Protein AF-A0A662I9L6-F1 (afdb_monomer)

Nearest PDB structures (foldseek):
  8cr6-assembly1_A  TM=2.113E-01  e=3.747E-01  Mus musculus
  6smc-assembly2_D  TM=2.334E-01  e=5.399E-01  Mus musculus
  8oe0-assembly1_B  TM=2.073E-01  e=5.080E-01  Mus musculus
  6sp3-assembly1_A  TM=2.325E-01  e=9.338E-01  Mus musculus
  6sp3-assembly1_B  TM=2.316E-01  e=1.266E+00  Mus musculus

Foldseek 3Di:
DAEEPLLVLLVVQLQVQCVVLVHDDPDYFYDDPPPTNQALVVVLVCQAPDAAEAEHEAADAQFAGDNDVPDDGRDGLVSHAAGELRYAYEYAHFQLVLCVVDPDNSRGPQVSCVVSRHQKYKYFNGHPDDPDSQPSSCLVVQQSNCLLLWQFNLRSLVVVLQLQQVVDPPDDSVVSSGIDMDHDRRDGDPSRDVDAQWDWDDDPFKIKTAGAAKHQKHKDKDFDPDAQVFKDKDDPDPQKDWGWDWDDDPPTIIIIIIIGGDDDPVDGIDHHGDMDMMGMDTDQDVVNCVVVVVVVVVVVVVVVVVVVVVVVCVVCPDPD

Solvent-accessible surface area (backbone atoms only — not comparable to full-atom values): 17382 Å² total; per-residue (Å²): 67,37,34,30,60,96,43,42,72,55,49,52,49,43,49,54,45,34,51,75,67,71,46,81,81,86,53,83,27,35,44,42,88,96,76,36,67,56,45,43,66,53,50,50,55,46,41,44,70,43,72,39,82,36,44,40,46,41,41,32,35,30,48,29,30,12,84,40,94,85,52,70,64,50,40,31,22,82,74,54,64,71,33,22,57,55,20,34,36,40,34,78,18,27,16,26,53,27,62,90,82,53,92,49,71,76,46,22,28,53,53,30,45,45,77,29,36,25,50,26,37,34,28,17,43,50,65,81,82,56,93,44,94,70,74,64,57,53,56,66,46,49,38,51,52,35,33,47,47,45,35,25,52,39,54,34,49,49,52,56,22,51,52,35,32,72,69,38,79,96,50,60,56,78,71,34,35,35,62,43,78,48,60,66,45,79,44,58,51,92,80,31,48,83,68,78,51,54,50,77,48,83,55,97,49,38,34,42,40,37,26,63,39,72,37,45,59,48,77,49,76,42,85,36,99,59,57,64,86,43,47,45,76,51,87,81,52,96,58,50,49,75,47,76,50,59,47,76,61,87,96,42,31,33,38,38,40,39,39,35,45,54,76,53,103,88,46,40,60,48,45,57,75,42,71,50,71,38,40,46,44,73,54,81,49,75,71,71,43,44,64,59,54,51,52,52,50,52,52,52,50,51,51,52,52,49,52,53,52,50,52,52,47,68,79,48,66,81,93,122

Sequence (320 aa):
MAYMEAAELLAEKIIRELNRSGVSIYQKLVSFNEHGNLTRESLIDSLKQASGIVFINLHGNPYGMARTTTGPYVVTAHSLEEVNSRNIIVTLSCSTCNFNEILNPKNSIALAFISKGALAYIGARKVEYAGELETSTAFPELITYMLLRGYSLGSAVRWVNNIHIRAASGVDPWIAAYTCLLGDPDLRLSNATGQEDASVKLNENEISVNILRETCCVTSRIEFPYAAEEVKFELKNPDVRRVLFITKEGDKYILNIFLTKKISKDVGDFKPGDVVIIKYYKKLSVIDLLPYAAATFIAFLAVILYVKRRKRKILRPDSS

Radius of gyration: 26.74 Å; Cα contacts (8 Å, |Δi|>4): 595; chains: 1; bounding box: 82×62×76 Å

Secondary structure (DSSP, 8-state):
-EEEGGGHHHHHHHHHHHHHTT------EEE-GGG----HHHHHHHHHH--EEEEEESEEETTEEESSSSSPEEEETTT-----TTEEEEE-STTTT-GGG-SSGGG-HHHHHHHTT-SEEEEESS----SSTTTSTHHHHHHHHHHHTT--HHHHHHHHHHHHHHH-TTS-HHHH--EEEES-TT---TT-----SEEEEE-SSEEEEEE-S-BSEEEEEEEESS-TTTEEEE---TTEEEEEEEEEETTEEEEEEEEEEPPBTTB-SBPTT-EEEEEEEEPPPHHHHHHHHHHHHHHHHHHHHHHHHHHHHHSS----

pLDDT: mean 86.23, std 12.25, range [35.56, 97.31]

Structure (mmCIF, N/CA/C/O backbone):
data_AF-A0A662I9L6-F1
#
_entry.id   AF-A0A662I9L6-F1
#
loop_
_atom_site.group_PDB
_atom_site.id
_atom_site.type_symbol
_atom_site.label_atom_id
_atom_site.label_alt_id
_atom_s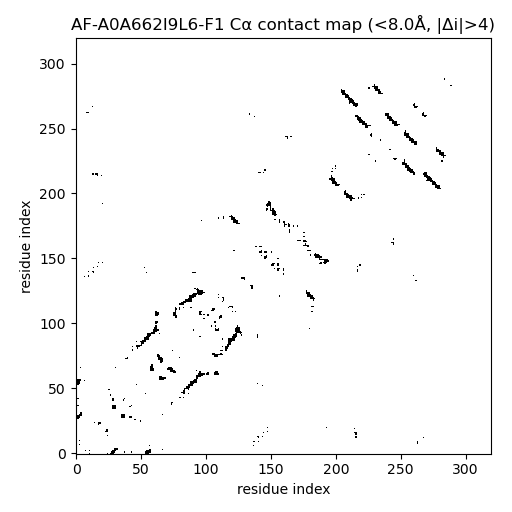ite.label_comp_id
_atom_site.label_asym_id
_atom_site.label_entity_id
_atom_site.label_seq_id
_atom_site.pdbx_PDB_ins_code
_atom_site.Cartn_x
_atom_site.Cartn_y
_atom_site.Cartn_z
_atom_site.occupancy
_atom_site.B_iso_or_equiv
_atom_site.auth_seq_id
_atom_site.auth_comp_id
_atom_site.auth_asym_id
_atom_site.auth_atom_id
_atom_site.pdbx_PDB_model_num
ATOM 1 N N . MET A 1 1 ? 15.302 -0.615 -7.357 1.00 86.38 1 MET A N 1
ATOM 2 C CA . MET A 1 1 ? 14.422 0.527 -7.014 1.00 86.38 1 MET A CA 1
ATOM 3 C C . MET A 1 1 ? 14.785 1.693 -7.908 1.00 86.38 1 MET A C 1
ATOM 5 O O . MET A 1 1 ? 15.973 1.951 -8.055 1.00 86.38 1 MET A O 1
ATOM 9 N N . ALA A 1 2 ? 13.799 2.375 -8.483 1.00 86.38 2 ALA A N 1
ATOM 10 C CA . ALA A 1 2 ? 13.972 3.576 -9.293 1.00 86.38 2 ALA A CA 1
ATOM 11 C C . ALA A 1 2 ? 13.123 4.713 -8.712 1.00 86.38 2 ALA A C 1
ATOM 13 O O . ALA A 1 2 ? 11.917 4.535 -8.553 1.00 86.38 2 ALA A O 1
ATOM 14 N N . TYR A 1 3 ? 13.721 5.851 -8.359 1.00 83.44 3 TYR A N 1
ATOM 15 C CA . TYR A 1 3 ? 12.992 6.943 -7.708 1.00 83.44 3 TYR A CA 1
ATOM 16 C C . TYR A 1 3 ? 13.581 8.331 -7.991 1.00 83.44 3 TYR A C 1
ATOM 18 O O . TYR A 1 3 ? 14.743 8.480 -8.369 1.00 83.44 3 TYR A O 1
ATOM 26 N N . MET A 1 4 ? 12.746 9.355 -7.827 1.00 84.25 4 MET A N 1
ATOM 27 C CA . MET A 1 4 ? 13.136 10.769 -7.885 1.00 84.25 4 MET A CA 1
ATOM 28 C C . MET A 1 4 ? 13.614 11.257 -6.515 1.00 84.25 4 MET A C 1
ATOM 30 O O . MET A 1 4 ? 13.209 10.694 -5.500 1.00 84.25 4 MET A O 1
ATOM 34 N N . GLU A 1 5 ? 14.402 12.333 -6.479 1.00 80.00 5 GLU A N 1
ATOM 35 C CA . GLU A 1 5 ? 14.883 12.983 -5.243 1.00 80.00 5 GLU A CA 1
ATOM 36 C C . GLU A 1 5 ? 13.776 13.191 -4.194 1.00 80.00 5 GLU A C 1
ATOM 38 O O . GLU A 1 5 ? 13.927 12.808 -3.038 1.00 80.00 5 GLU A O 1
ATOM 43 N N . ALA A 1 6 ? 12.601 13.675 -4.609 1.00 76.56 6 ALA A N 1
A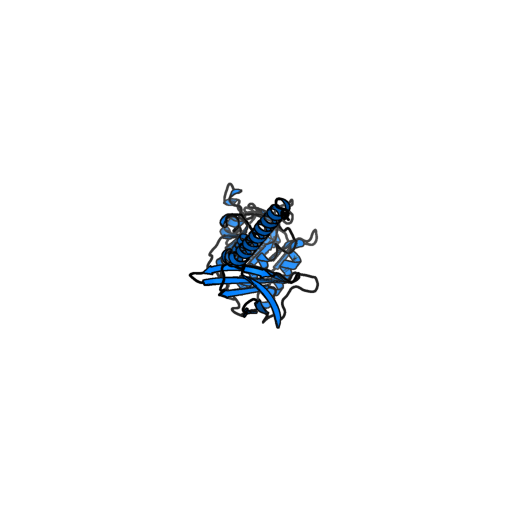TOM 44 C CA . ALA A 1 6 ? 11.463 13.899 -3.712 1.00 76.56 6 ALA A CA 1
ATOM 45 C C . ALA A 1 6 ? 10.948 12.629 -2.996 1.00 76.56 6 ALA A C 1
ATOM 47 O O . ALA A 1 6 ? 10.220 12.725 -2.011 1.00 76.56 6 ALA A O 1
ATOM 48 N N . ALA A 1 7 ? 11.303 11.439 -3.487 1.00 79.56 7 ALA A N 1
ATOM 49 C CA . ALA A 1 7 ? 10.926 10.151 -2.916 1.00 79.56 7 ALA A CA 1
ATOM 50 C C . ALA A 1 7 ? 12.073 9.463 -2.151 1.00 79.56 7 ALA A C 1
ATOM 52 O O . ALA A 1 7 ? 11.893 8.330 -1.701 1.00 79.56 7 ALA A O 1
ATOM 53 N N . GLU A 1 8 ? 13.232 10.111 -1.993 1.00 81.81 8 GLU A N 1
ATOM 54 C CA . GLU A 1 8 ? 14.421 9.521 -1.368 1.00 81.81 8 GLU A CA 1
ATOM 55 C C . GLU A 1 8 ? 14.149 9.023 0.051 1.00 81.81 8 GLU A C 1
ATOM 57 O O . GLU A 1 8 ? 14.367 7.847 0.330 1.00 81.81 8 GLU A O 1
ATOM 62 N N . LEU A 1 9 ? 13.588 9.870 0.918 1.00 81.25 9 LEU A N 1
ATOM 63 C CA . LEU A 1 9 ? 13.298 9.509 2.309 1.00 81.25 9 LEU A CA 1
ATOM 64 C C . LEU A 1 9 ? 12.429 8.245 2.398 1.00 81.25 9 LEU A C 1
ATOM 66 O O . LEU A 1 9 ? 12.735 7.309 3.140 1.00 81.25 9 LEU A O 1
ATOM 70 N N . LEU A 1 10 ? 11.372 8.172 1.586 1.00 81.62 10 LEU A N 1
ATOM 71 C CA . LEU A 1 10 ? 10.529 6.982 1.503 1.00 81.62 10 LEU A CA 1
ATOM 72 C C . LEU A 1 10 ? 11.321 5.760 1.027 1.00 81.62 10 LEU A C 1
ATOM 74 O O . LEU A 1 10 ? 11.189 4.674 1.596 1.00 81.62 10 LEU A O 1
ATOM 78 N N . ALA A 1 11 ? 12.110 5.919 -0.036 1.00 84.56 11 ALA A N 1
ATOM 79 C CA . ALA A 1 11 ? 12.904 4.834 -0.587 1.00 84.56 11 ALA A CA 1
ATOM 80 C C . ALA A 1 11 ? 13.878 4.288 0.463 1.00 84.56 11 ALA A C 1
ATOM 82 O O . ALA A 1 11 ? 13.966 3.073 0.632 1.00 84.56 11 ALA A O 1
ATOM 83 N N . GLU A 1 12 ? 14.549 5.156 1.222 1.00 85.06 12 GLU A N 1
ATOM 84 C CA . GLU A 1 12 ? 15.426 4.755 2.323 1.00 85.06 12 GLU A CA 1
ATOM 85 C C . GLU A 1 12 ? 14.689 3.953 3.390 1.00 85.06 12 GLU A C 1
ATOM 87 O O . GLU A 1 12 ? 15.208 2.948 3.877 1.00 85.06 12 GLU A O 1
ATOM 92 N N . LYS A 1 13 ? 13.463 4.352 3.731 1.00 85.56 13 LYS A N 1
ATOM 93 C CA . LYS A 1 13 ? 12.640 3.633 4.703 1.00 85.56 13 LYS A CA 1
ATOM 94 C C . LYS A 1 13 ? 12.286 2.222 4.237 1.00 85.56 13 LYS A C 1
ATOM 96 O O . LYS A 1 13 ? 12.469 1.264 4.986 1.00 85.56 13 LYS A O 1
ATOM 101 N N . ILE A 1 14 ? 11.883 2.087 2.975 1.00 87.44 14 ILE A N 1
ATOM 102 C CA . ILE A 1 14 ? 11.641 0.791 2.326 1.00 87.44 14 ILE A CA 1
ATOM 103 C C . ILE A 1 14 ? 12.923 -0.054 2.308 1.00 87.44 14 ILE A C 1
ATOM 105 O O . ILE A 1 14 ? 12.885 -1.237 2.633 1.00 87.44 14 ILE A O 1
ATOM 109 N N . ILE A 1 15 ? 14.072 0.549 1.984 1.00 87.88 15 ILE A N 1
ATOM 110 C CA . ILE A 1 15 ? 15.376 -0.130 1.971 1.00 87.88 15 ILE A CA 1
ATOM 111 C C . ILE A 1 15 ? 15.738 -0.669 3.356 1.00 87.88 15 ILE A C 1
ATOM 113 O O . ILE A 1 15 ? 16.194 -1.807 3.461 1.00 87.88 15 ILE A O 1
ATOM 117 N N . ARG A 1 16 ? 15.536 0.116 4.423 1.00 87.75 16 ARG A N 1
ATOM 118 C CA . ARG A 1 16 ? 15.799 -0.344 5.794 1.00 87.75 16 ARG A CA 1
ATOM 119 C C . ARG A 1 16 ? 14.947 -1.562 6.142 1.00 87.75 16 ARG A C 1
ATOM 121 O O . ARG A 1 16 ? 15.471 -2.516 6.709 1.00 87.75 16 ARG A O 1
ATOM 128 N N . GLU A 1 17 ? 13.675 -1.569 5.756 1.00 87.50 17 GLU A N 1
ATOM 129 C CA . GLU A 1 17 ? 12.776 -2.697 6.017 1.00 87.50 17 GLU A CA 1
ATOM 130 C C . GLU A 1 17 ? 13.119 -3.950 5.194 1.00 87.50 17 GLU A C 1
ATOM 132 O O . GLU A 1 17 ? 13.098 -5.067 5.719 1.00 87.50 17 GLU A O 1
ATOM 137 N N . LEU A 1 18 ? 13.516 -3.771 3.930 1.00 88.69 18 LEU A N 1
ATOM 138 C CA . LEU A 1 18 ? 14.032 -4.852 3.086 1.00 88.69 18 LEU A CA 1
ATOM 139 C C . LEU A 1 18 ? 15.283 -5.482 3.712 1.00 88.69 18 LEU A C 1
ATOM 141 O O . LEU A 1 18 ? 15.324 -6.699 3.891 1.00 88.69 18 LEU A O 1
ATOM 145 N N . ASN A 1 19 ? 16.247 -4.660 4.139 1.00 88.25 19 ASN A N 1
ATOM 146 C CA . ASN A 1 19 ? 17.471 -5.125 4.794 1.00 88.25 19 ASN A CA 1
ATOM 147 C C . ASN A 1 19 ? 17.175 -5.893 6.094 1.00 88.25 19 ASN A C 1
ATOM 149 O O . ASN A 1 19 ? 17.740 -6.963 6.313 1.00 88.25 19 ASN A O 1
ATOM 153 N N . ARG A 1 20 ? 16.263 -5.388 6.941 1.00 87.56 20 ARG A N 1
ATOM 154 C CA . ARG A 1 20 ? 15.823 -6.073 8.177 1.00 87.56 20 ARG A CA 1
ATOM 155 C C . ARG A 1 20 ? 15.172 -7.425 7.900 1.00 87.56 20 ARG A C 1
ATOM 157 O O . ARG A 1 20 ? 15.325 -8.351 8.689 1.00 87.56 20 ARG A O 1
ATOM 164 N N . SER A 1 21 ? 14.480 -7.535 6.770 1.00 86.56 21 SER A N 1
ATOM 165 C CA . SER A 1 21 ? 13.831 -8.766 6.312 1.00 86.56 21 SER A CA 1
ATOM 166 C C . SER A 1 21 ? 14.777 -9.684 5.519 1.00 86.56 21 SER A C 1
ATOM 168 O O . SER A 1 21 ? 14.331 -10.678 4.954 1.00 86.56 21 SER A O 1
ATOM 170 N N . GLY A 1 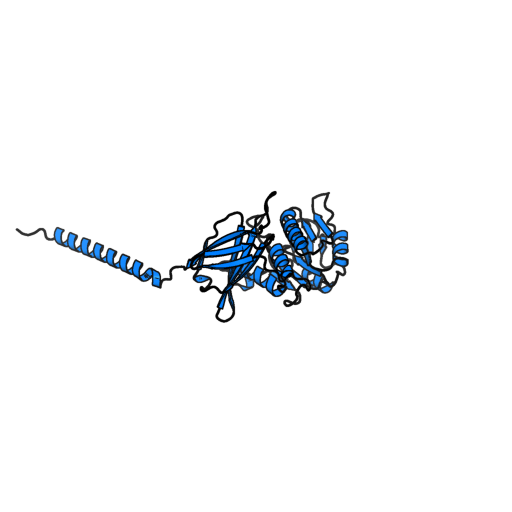22 ? 16.078 -9.364 5.454 1.00 86.88 22 GLY A N 1
ATOM 171 C CA . GLY A 1 22 ? 17.088 -10.165 4.754 1.00 86.88 22 GLY A CA 1
ATOM 172 C C . GLY A 1 22 ? 17.019 -10.087 3.225 1.00 86.88 22 GLY A C 1
ATOM 173 O O . GLY A 1 22 ? 17.599 -10.932 2.545 1.00 86.88 22 GLY A O 1
ATOM 174 N N . VAL A 1 23 ? 16.316 -9.097 2.668 1.00 87.56 23 VAL A N 1
ATOM 175 C CA . VAL A 1 23 ? 16.192 -8.889 1.221 1.00 87.56 23 VAL A CA 1
ATOM 176 C C . VAL A 1 23 ? 17.265 -7.913 0.750 1.00 87.56 23 VAL A C 1
ATOM 178 O O . VAL A 1 23 ? 17.327 -6.773 1.207 1.00 87.56 23 VAL A O 1
ATOM 181 N N . SER A 1 24 ? 18.104 -8.349 -0.190 1.00 87.00 24 SER A N 1
ATOM 182 C CA . SER A 1 24 ? 19.159 -7.514 -0.760 1.00 87.00 24 SER A CA 1
ATOM 183 C C . SER A 1 24 ? 18.619 -6.539 -1.808 1.00 87.00 24 SER A C 1
ATOM 185 O O . SER A 1 24 ? 17.746 -6.855 -2.619 1.00 87.00 24 SER A O 1
ATOM 187 N N . ILE A 1 25 ? 19.174 -5.327 -1.818 1.00 89.12 25 ILE A N 1
ATOM 188 C CA . ILE A 1 25 ? 18.889 -4.339 -2.858 1.00 89.12 25 ILE A CA 1
ATOM 189 C C . ILE A 1 25 ? 19.803 -4.608 -4.051 1.00 89.12 25 ILE A C 1
ATOM 191 O O . ILE A 1 25 ? 21.003 -4.367 -3.969 1.00 89.12 25 ILE A O 1
ATOM 195 N N . TYR A 1 26 ? 19.224 -5.059 -5.165 1.00 87.19 26 TYR A N 1
ATOM 196 C CA . TYR A 1 26 ? 19.972 -5.294 -6.404 1.00 87.19 26 TYR A CA 1
ATOM 197 C C . TYR A 1 26 ? 20.568 -3.996 -6.978 1.00 87.19 26 TYR A C 1
ATOM 199 O O . TYR A 1 26 ? 21.768 -3.907 -7.216 1.00 87.19 26 TYR A O 1
ATOM 207 N N . GLN A 1 27 ? 19.738 -2.966 -7.170 1.00 89.75 27 GLN A N 1
ATOM 208 C CA . GLN A 1 27 ? 20.181 -1.678 -7.707 1.00 89.75 27 GLN A CA 1
ATOM 209 C C . GLN A 1 27 ? 19.298 -0.531 -7.205 1.00 89.75 27 GLN A C 1
ATOM 211 O O . GLN A 1 27 ? 18.076 -0.679 -7.051 1.00 89.75 27 GLN A O 1
ATOM 216 N N . LYS A 1 28 ? 19.924 0.627 -6.973 1.00 90.62 28 LYS A N 1
ATOM 217 C CA . LYS A 1 28 ? 19.258 1.913 -6.733 1.00 90.62 28 LYS A CA 1
ATOM 218 C C . LYS A 1 28 ? 19.509 2.819 -7.935 1.00 90.62 28 LYS A C 1
ATOM 220 O O . LYS A 1 28 ? 20.659 3.111 -8.258 1.00 90.62 28 LYS A O 1
ATOM 225 N N . LEU A 1 29 ? 18.431 3.225 -8.593 1.00 89.12 29 LEU A N 1
ATOM 226 C CA . LEU A 1 29 ? 18.442 4.174 -9.695 1.00 89.12 29 LEU A CA 1
ATOM 227 C C . LEU A 1 29 ? 17.775 5.455 -9.221 1.00 89.12 29 LEU A C 1
ATOM 229 O O . LEU A 1 29 ? 16.607 5.434 -8.830 1.00 89.12 29 LEU A O 1
ATOM 233 N N . VAL A 1 30 ? 18.511 6.555 -9.235 1.00 88.69 30 VAL A N 1
ATOM 234 C CA . VAL A 1 30 ? 18.048 7.815 -8.673 1.00 88.69 30 VAL A CA 1
ATOM 235 C C . VAL A 1 30 ? 18.119 8.922 -9.704 1.00 88.69 30 VAL A C 1
ATOM 237 O O . VAL A 1 30 ? 19.068 9.020 -10.482 1.00 88.69 30 VAL A O 1
ATOM 240 N N . SER A 1 31 ? 17.082 9.750 -9.720 1.00 82.88 31 SER A N 1
ATOM 241 C CA . SER A 1 31 ? 17.014 10.961 -10.526 1.00 82.88 31 SER A CA 1
ATOM 242 C C . SER A 1 31 ? 17.306 12.183 -9.654 1.00 82.88 31 SER A C 1
ATOM 244 O O . SER A 1 31 ? 16.373 12.779 -9.117 1.00 82.88 31 SER A O 1
ATOM 246 N N . PHE A 1 32 ? 18.588 12.548 -9.549 1.00 77.62 32 PHE A N 1
ATOM 247 C CA . PHE A 1 32 ? 19.079 13.795 -8.950 1.00 77.62 32 PHE A CA 1
ATOM 248 C C . PHE A 1 32 ? 19.712 14.669 -10.039 1.00 77.62 32 PHE A C 1
ATOM 250 O O . PHE A 1 32 ? 20.874 14.450 -10.368 1.00 77.62 32 PHE A O 1
ATOM 257 N N . ASN A 1 33 ? 18.985 15.625 -10.622 1.00 68.50 33 ASN A N 1
ATOM 258 C CA . ASN A 1 33 ? 19.511 16.565 -11.635 1.00 68.50 33 ASN A CA 1
ATOM 259 C C . ASN A 1 33 ? 20.548 15.927 -12.604 1.00 68.50 33 ASN A C 1
ATOM 261 O O . ASN A 1 33 ? 20.258 14.892 -13.206 1.00 68.50 33 ASN A O 1
ATOM 265 N N . GLU A 1 34 ? 21.751 16.502 -12.739 1.00 58.84 34 GLU A N 1
ATOM 266 C CA . GLU A 1 34 ? 22.847 15.980 -13.583 1.00 58.84 34 GLU A CA 1
ATOM 267 C C . GLU A 1 34 ? 23.658 14.831 -12.945 1.00 58.84 34 GLU A C 1
ATOM 269 O O . GLU A 1 34 ? 24.518 14.245 -13.596 1.00 58.84 34 GLU A O 1
ATOM 274 N N . HIS A 1 35 ? 23.393 14.480 -11.684 1.00 67.69 35 HIS A N 1
ATOM 275 C CA . HIS A 1 35 ? 24.170 13.500 -10.909 1.00 67.69 35 HIS A CA 1
ATOM 276 C C . HIS A 1 35 ? 23.443 12.161 -10.689 1.00 67.69 35 HIS A C 1
ATOM 278 O O . HIS A 1 35 ? 23.978 11.255 -10.050 1.00 67.69 35 HIS A O 1
ATOM 284 N N . GLY A 1 36 ? 22.220 12.019 -11.205 1.00 79.00 36 GLY A N 1
ATOM 285 C CA . GLY A 1 36 ? 21.438 10.789 -11.127 1.00 79.00 36 GLY A CA 1
ATOM 286 C C . GLY A 1 36 ? 21.901 9.712 -12.112 1.00 79.00 36 GLY A C 1
ATOM 287 O O . GLY A 1 36 ? 22.299 10.005 -13.234 1.00 79.00 36 GLY A O 1
ATOM 288 N N . ASN A 1 37 ? 21.776 8.442 -11.724 1.00 88.25 37 ASN A N 1
ATOM 289 C CA . ASN A 1 37 ? 22.063 7.280 -12.576 1.00 88.25 37 ASN A CA 1
ATOM 290 C C . ASN A 1 37 ? 20.803 6.676 -13.229 1.00 88.25 37 ASN A C 1
ATOM 292 O O . ASN A 1 37 ? 20.884 5.627 -13.872 1.00 88.25 37 ASN A O 1
ATOM 296 N N . LEU A 1 38 ? 19.629 7.296 -13.057 1.00 90.50 38 LEU A N 1
ATOM 297 C CA . LEU A 1 38 ? 18.395 6.858 -13.705 1.00 90.50 38 LEU A CA 1
ATOM 298 C C . LEU A 1 38 ? 18.334 7.326 -15.169 1.00 90.50 38 LEU A C 1
ATOM 300 O O . LEU A 1 38 ? 18.022 8.486 -15.454 1.00 90.50 38 LEU A O 1
ATOM 304 N N . THR A 1 39 ? 18.550 6.385 -16.086 1.00 90.44 39 THR A N 1
ATOM 305 C CA . THR A 1 39 ? 18.316 6.517 -17.529 1.00 90.44 39 T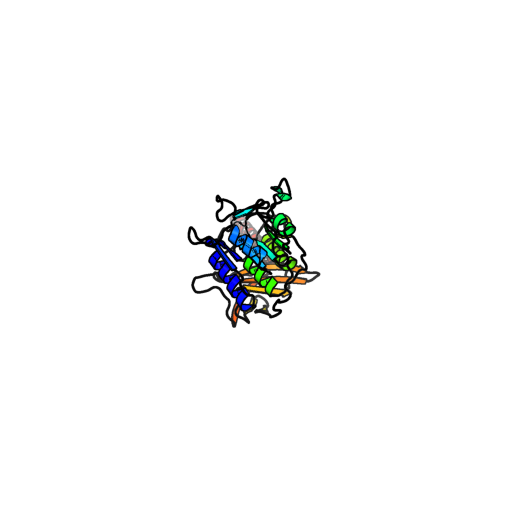HR A CA 1
ATOM 306 C C . THR A 1 39 ? 17.375 5.407 -17.997 1.00 90.44 39 THR A C 1
ATOM 308 O O . THR A 1 39 ? 16.983 4.536 -17.212 1.00 90.44 39 THR A O 1
ATOM 311 N N . ARG A 1 40 ? 16.982 5.430 -19.276 1.00 91.44 40 ARG A N 1
ATOM 312 C CA . ARG A 1 40 ? 16.214 4.327 -19.865 1.00 91.44 40 ARG A CA 1
ATOM 313 C C . ARG A 1 40 ? 17.019 3.032 -19.787 1.00 91.44 40 ARG A C 1
ATOM 315 O O . ARG A 1 40 ? 16.500 2.018 -19.340 1.00 91.44 40 ARG A O 1
ATOM 322 N N . GLU A 1 41 ? 18.273 3.088 -20.214 1.00 92.38 41 GLU A N 1
ATOM 323 C CA . GLU A 1 41 ? 19.187 1.951 -20.298 1.00 92.38 41 GLU A CA 1
ATOM 324 C C . GLU A 1 41 ? 19.378 1.328 -18.916 1.00 92.38 41 GLU A C 1
ATOM 326 O O . GLU A 1 41 ? 19.102 0.144 -18.738 1.00 92.38 41 GLU A O 1
ATOM 331 N N . SER A 1 42 ? 19.716 2.141 -17.905 1.00 93.81 42 SER A N 1
ATOM 332 C CA . SER A 1 42 ? 19.930 1.627 -16.551 1.00 93.81 42 SER A CA 1
ATOM 333 C C . SER A 1 42 ? 18.663 1.024 -15.942 1.00 93.81 42 SER A C 1
ATOM 335 O O . SER A 1 42 ? 18.751 0.013 -15.244 1.00 93.81 42 SER A O 1
ATOM 337 N N . LEU A 1 43 ? 17.480 1.582 -16.237 1.00 93.69 43 LEU A N 1
ATOM 338 C CA . LEU A 1 43 ? 16.198 1.024 -15.804 1.00 93.69 43 LEU A CA 1
ATOM 339 C C . LEU A 1 43 ? 15.894 -0.319 -16.477 1.00 93.69 43 LEU A C 1
ATOM 341 O O . LEU A 1 43 ? 15.507 -1.263 -15.789 1.00 93.69 43 LEU A O 1
ATOM 345 N N . ILE A 1 44 ? 16.060 -0.416 -17.797 1.00 93.62 44 ILE A N 1
ATOM 346 C CA . ILE A 1 44 ? 15.806 -1.651 -18.549 1.00 93.62 44 ILE A CA 1
ATOM 347 C C . ILE A 1 44 ? 16.772 -2.758 -18.121 1.00 93.62 44 ILE A C 1
ATOM 349 O O . ILE A 1 44 ? 16.329 -3.879 -17.862 1.00 93.62 44 ILE A O 1
ATOM 353 N N . ASP A 1 45 ? 18.059 -2.447 -17.969 1.00 93.56 45 ASP A N 1
ATOM 354 C CA . ASP A 1 45 ? 19.064 -3.410 -17.510 1.00 93.56 45 ASP A CA 1
ATOM 355 C C . ASP A 1 45 ? 18.735 -3.928 -16.105 1.00 93.56 45 ASP A C 1
ATOM 357 O O . ASP A 1 45 ? 18.748 -5.139 -15.865 1.00 93.56 45 ASP A O 1
ATOM 361 N N . SER A 1 46 ? 18.330 -3.025 -15.205 1.00 92.88 46 SER A N 1
ATOM 362 C CA . SER A 1 46 ? 17.793 -3.370 -13.886 1.00 92.88 46 SER A CA 1
ATOM 363 C C . SER A 1 46 ? 16.609 -4.331 -13.976 1.00 92.88 46 SER A C 1
ATOM 365 O O . SER A 1 46 ? 16.581 -5.344 -13.284 1.00 92.88 46 SER A O 1
ATOM 367 N N . LEU A 1 47 ? 15.615 -4.026 -14.813 1.00 94.44 47 LEU A N 1
ATOM 368 C CA . LEU A 1 47 ? 14.384 -4.812 -14.928 1.00 94.44 47 LEU A CA 1
ATOM 369 C C . LEU A 1 47 ? 14.624 -6.209 -15.509 1.00 94.44 47 LEU A C 1
ATOM 371 O O . LEU A 1 47 ? 13.902 -7.143 -15.164 1.00 94.44 47 LEU A O 1
ATOM 375 N N . LYS A 1 48 ? 15.627 -6.376 -16.371 1.00 94.19 48 LYS A N 1
ATOM 376 C CA . LYS A 1 48 ? 16.013 -7.684 -16.919 1.00 94.19 48 LYS A CA 1
ATOM 377 C C . LYS A 1 48 ? 16.690 -8.578 -15.881 1.00 94.19 48 LYS A C 1
ATOM 379 O O . LYS A 1 48 ? 16.462 -9.786 -15.863 1.00 94.19 48 LYS A O 1
ATOM 384 N N . GLN A 1 49 ? 17.525 -7.991 -15.025 1.00 90.69 49 GLN A N 1
ATOM 385 C CA . GLN A 1 49 ? 18.378 -8.742 -14.100 1.00 90.69 49 GLN A CA 1
ATOM 386 C C . GLN A 1 49 ? 17.768 -8.918 -12.707 1.00 90.69 49 GLN A C 1
ATOM 388 O O . GLN A 1 49 ? 17.972 -9.954 -12.073 1.00 90.69 49 GLN A O 1
ATOM 393 N N . ALA A 1 50 ? 17.021 -7.926 -12.222 1.00 85.06 50 ALA A N 1
ATOM 394 C CA . ALA A 1 50 ? 16.386 -7.986 -10.915 1.00 85.06 50 ALA A CA 1
ATOM 395 C C . ALA A 1 50 ? 15.328 -9.098 -10.857 1.00 85.06 50 ALA A C 1
ATOM 397 O O . ALA A 1 50 ? 14.709 -9.445 -11.859 1.00 85.06 50 ALA A O 1
ATOM 398 N N . SER A 1 51 ? 15.106 -9.635 -9.658 1.00 86.25 51 SER A N 1
ATOM 399 C CA . SER A 1 51 ? 13.969 -10.504 -9.352 1.00 86.25 51 SER A CA 1
ATOM 400 C C . SER A 1 51 ? 13.379 -10.095 -8.004 1.00 86.25 51 SER A C 1
ATOM 402 O O . SER A 1 51 ? 14.121 -9.739 -7.087 1.00 86.25 51 SER A O 1
ATOM 404 N N . GLY A 1 52 ? 12.051 -10.113 -7.879 1.00 88.94 52 GLY A N 1
ATOM 405 C CA . GLY A 1 52 ? 11.343 -9.690 -6.669 1.00 88.94 52 GLY A CA 1
ATOM 406 C C . GLY A 1 52 ? 10.595 -8.367 -6.836 1.00 88.94 52 GLY A C 1
ATOM 407 O O . GLY A 1 52 ? 10.026 -8.089 -7.891 1.00 88.94 52 GLY A O 1
ATOM 408 N N . ILE A 1 53 ? 10.532 -7.561 -5.773 1.00 90.12 53 ILE A N 1
ATOM 409 C CA . ILE A 1 53 ? 9.743 -6.324 -5.780 1.00 90.12 53 ILE A CA 1
ATOM 410 C C . ILE A 1 53 ? 10.538 -5.183 -6.425 1.00 90.12 53 ILE A C 1
ATOM 412 O O . ILE A 1 53 ? 11.618 -4.813 -5.958 1.00 90.12 53 ILE A O 1
ATOM 416 N N . VAL A 1 54 ? 9.972 -4.576 -7.467 1.00 91.88 54 VAL A N 1
ATOM 417 C CA . VAL A 1 54 ? 10.556 -3.430 -8.165 1.00 91.88 54 VAL A CA 1
ATOM 418 C C . VAL A 1 54 ? 9.723 -2.184 -7.893 1.00 91.88 54 VAL A C 1
ATOM 420 O O . VAL A 1 54 ? 8.655 -1.993 -8.469 1.00 91.88 54 VAL A O 1
ATOM 423 N N . PHE A 1 55 ? 10.242 -1.303 -7.041 1.00 90.06 55 PHE A N 1
ATOM 424 C CA . PHE A 1 55 ? 9.659 0.020 -6.821 1.00 90.06 55 PHE A CA 1
ATOM 425 C C . PHE A 1 55 ? 10.073 0.986 -7.921 1.00 90.06 55 PHE A C 1
ATOM 427 O O . PHE A 1 55 ? 11.275 1.190 -8.126 1.00 90.06 55 PHE A O 1
ATOM 434 N N . ILE A 1 56 ? 9.085 1.596 -8.574 1.00 90.06 56 ILE A N 1
ATOM 435 C CA . ILE A 1 56 ? 9.271 2.683 -9.536 1.00 90.06 56 ILE A CA 1
ATOM 436 C C . ILE A 1 56 ? 8.442 3.879 -9.062 1.00 90.06 56 ILE A C 1
ATOM 438 O O . ILE A 1 56 ? 7.213 3.856 -9.102 1.00 90.06 56 ILE A O 1
ATOM 442 N N . ASN A 1 57 ? 9.121 4.919 -8.583 1.00 87.69 57 ASN A N 1
ATOM 443 C CA . ASN A 1 57 ? 8.511 6.159 -8.114 1.00 87.69 57 ASN A CA 1
ATOM 444 C C . ASN A 1 57 ? 8.957 7.327 -9.002 1.00 87.69 57 ASN A C 1
ATOM 446 O O . ASN A 1 57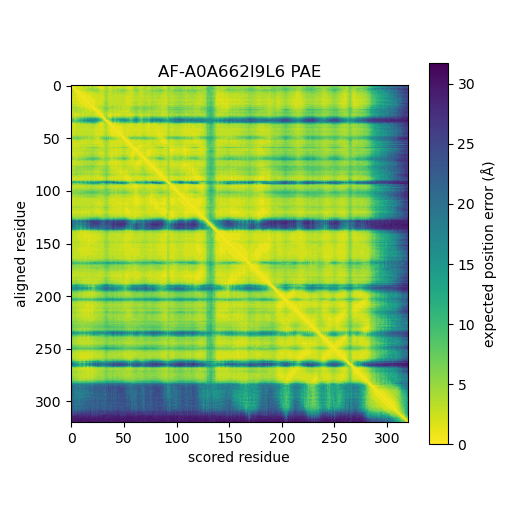 ? 9.883 8.070 -8.674 1.00 87.69 57 ASN A O 1
ATOM 450 N N . LEU A 1 58 ? 8.315 7.410 -10.166 1.00 87.81 58 LEU A N 1
ATOM 451 C CA . LEU A 1 58 ? 8.499 8.437 -11.195 1.00 87.81 58 LEU A CA 1
ATOM 452 C C . LEU A 1 58 ? 7.173 9.161 -11.460 1.00 87.81 58 LEU A C 1
ATOM 454 O O . LEU A 1 58 ? 6.113 8.675 -11.062 1.00 87.81 58 LEU A O 1
ATOM 458 N N . HIS A 1 59 ? 7.188 10.277 -12.186 1.00 87.44 59 HIS A N 1
ATOM 459 C CA . HIS A 1 59 ? 5.944 10.848 -12.703 1.00 87.44 59 HIS A CA 1
ATOM 460 C C . HIS A 1 59 ? 5.409 9.954 -13.818 1.00 87.44 59 HIS A C 1
ATOM 462 O O . HIS A 1 59 ? 6.096 9.735 -14.809 1.00 87.44 59 HIS A O 1
ATOM 468 N N . GLY A 1 60 ? 4.206 9.412 -13.658 1.00 87.81 60 GLY A N 1
ATOM 469 C CA . GLY A 1 60 ? 3.601 8.532 -14.654 1.00 87.81 60 GLY A CA 1
ATOM 470 C C . GLY A 1 60 ? 2.311 9.083 -15.215 1.00 87.81 60 GLY A C 1
ATOM 471 O O . GLY A 1 60 ? 1.732 10.034 -14.696 1.00 87.81 60 GLY A O 1
ATOM 472 N N . ASN A 1 61 ? 1.883 8.444 -16.286 1.00 91.12 61 ASN A N 1
ATOM 473 C CA . ASN A 1 61 ? 0.527 8.468 -16.797 1.00 91.12 61 ASN A CA 1
ATOM 474 C C . ASN A 1 61 ? 0.294 7.124 -17.520 1.00 91.12 61 ASN A C 1
ATOM 476 O O . ASN A 1 61 ? 1.176 6.256 -17.502 1.00 91.12 61 ASN A O 1
ATOM 480 N N . PRO A 1 62 ? -0.860 6.910 -18.164 1.00 93.56 62 PRO A N 1
ATOM 481 C CA . PRO A 1 62 ? -1.147 5.649 -18.846 1.00 93.56 62 PRO A CA 1
ATOM 482 C C . PRO A 1 62 ? -0.137 5.228 -19.927 1.00 93.56 62 PRO A C 1
ATOM 484 O O . PRO A 1 62 ? -0.057 4.042 -20.242 1.00 93.56 62 PRO A O 1
ATOM 487 N N . TYR A 1 63 ? 0.640 6.162 -20.482 1.00 94.12 63 TYR A N 1
ATOM 488 C CA . TYR A 1 63 ? 1.523 5.953 -21.634 1.00 94.12 63 TYR A CA 1
ATOM 489 C C . TYR A 1 63 ? 2.991 5.714 -21.266 1.00 94.12 63 TYR A C 1
ATOM 491 O O . TYR A 1 63 ? 3.728 5.063 -22.016 1.00 94.12 63 TYR A O 1
ATOM 499 N N . GLY A 1 64 ? 3.442 6.228 -20.123 1.00 93.50 64 GLY A N 1
ATOM 500 C CA . GLY A 1 64 ? 4.842 6.132 -19.731 1.00 93.50 64 GLY A CA 1
ATOM 501 C C . GLY A 1 64 ? 5.161 6.767 -18.386 1.00 93.50 64 GLY A C 1
ATOM 502 O O . GLY A 1 64 ? 4.283 7.235 -17.662 1.00 93.50 64 GLY A O 1
ATOM 503 N N . MET A 1 65 ? 6.451 6.759 -18.053 1.00 92.94 65 MET A N 1
ATOM 504 C CA . MET A 1 65 ? 7.001 7.292 -16.808 1.00 92.94 65 MET A CA 1
ATOM 505 C C . MET A 1 65 ? 8.209 8.184 -17.090 1.00 92.94 65 MET A C 1
ATOM 507 O O . MET A 1 65 ? 9.069 7.824 -17.893 1.00 92.94 65 MET A O 1
ATOM 511 N N . ALA A 1 66 ? 8.283 9.333 -16.428 1.00 90.06 66 ALA A N 1
ATOM 512 C CA . ALA A 1 66 ? 9.264 10.393 -16.625 1.00 90.06 66 ALA A CA 1
ATOM 513 C C . ALA A 1 66 ? 9.855 10.877 -15.290 1.00 90.06 66 ALA A C 1
ATOM 515 O O . ALA A 1 66 ? 9.264 10.723 -14.222 1.00 90.06 66 ALA A O 1
ATOM 516 N N . ARG A 1 67 ? 11.038 11.498 -15.360 1.00 86.25 67 ARG A N 1
ATOM 517 C CA . ARG A 1 67 ? 11.743 12.058 -14.187 1.00 86.25 67 ARG A CA 1
ATOM 518 C C . ARG A 1 67 ? 11.114 13.346 -13.654 1.00 86.25 67 ARG A C 1
ATOM 520 O O . ARG A 1 67 ? 11.353 13.710 -12.513 1.00 86.25 67 ARG A O 1
ATOM 527 N N . THR A 1 68 ? 10.342 14.044 -14.480 1.00 83.56 68 THR A N 1
ATOM 528 C CA . THR A 1 68 ? 9.640 15.287 -14.138 1.00 83.56 68 THR A CA 1
ATOM 529 C C . THR A 1 68 ? 8.246 15.260 -14.767 1.00 83.56 68 THR A C 1
ATOM 531 O O . THR A 1 68 ? 7.983 14.449 -15.655 1.00 83.56 68 THR A O 1
ATOM 534 N N . THR A 1 69 ? 7.341 16.135 -14.327 1.00 80.69 69 THR A N 1
ATOM 535 C CA . THR A 1 69 ? 5.962 16.208 -14.850 1.00 80.69 69 THR A CA 1
ATOM 536 C C . THR A 1 69 ? 5.874 16.629 -16.320 1.00 80.69 69 THR A C 1
ATOM 538 O O . THR A 1 69 ? 4.883 16.322 -16.975 1.00 80.69 69 THR A O 1
ATOM 541 N N . THR A 1 70 ? 6.890 17.323 -16.839 1.00 81.94 70 THR A N 1
ATOM 542 C CA . THR A 1 70 ? 6.940 17.864 -18.211 1.00 81.94 70 THR A CA 1
ATOM 543 C C . THR A 1 70 ? 8.101 17.319 -19.046 1.00 81.94 70 THR A C 1
ATOM 545 O O . THR A 1 70 ? 8.248 17.683 -20.211 1.00 81.94 70 THR A O 1
ATOM 548 N N . GLY A 1 71 ? 8.955 16.479 -18.460 1.00 83.94 71 GLY A N 1
ATOM 549 C CA . GLY A 1 71 ? 10.146 15.942 -19.111 1.00 83.94 71 GLY A CA 1
ATOM 550 C C . GLY A 1 71 ? 9.862 14.733 -20.005 1.00 83.94 71 GLY A C 1
ATOM 551 O O . GLY A 1 71 ? 8.764 14.173 -19.982 1.00 83.94 71 GLY A O 1
ATOM 552 N N . PRO A 1 72 ? 10.866 14.288 -20.781 1.00 89.12 72 PRO A N 1
ATOM 553 C CA . PRO A 1 72 ? 10.733 13.102 -21.614 1.00 89.12 72 PRO A CA 1
ATOM 554 C C . PRO A 1 72 ? 10.555 11.839 -20.764 1.00 89.12 72 PRO A C 1
ATOM 556 O O . PRO A 1 72 ? 11.091 11.726 -19.653 1.00 89.12 72 PRO A O 1
ATOM 559 N N . TYR A 1 73 ? 9.839 10.860 -21.319 1.00 92.44 73 TYR A N 1
ATOM 560 C CA . TYR A 1 73 ? 9.705 9.551 -20.695 1.00 92.44 73 TYR A CA 1
ATOM 561 C C . TYR A 1 73 ? 11.057 8.842 -20.595 1.00 92.44 73 TYR A C 1
ATOM 563 O O . TYR A 1 73 ? 11.820 8.773 -21.555 1.00 92.44 73 TYR A O 1
ATOM 571 N N . VAL A 1 74 ? 11.306 8.251 -19.430 1.00 92.62 74 VAL A N 1
ATOM 572 C CA . VAL A 1 74 ? 12.349 7.244 -19.214 1.00 92.62 74 VAL A CA 1
ATOM 573 C C . VAL A 1 74 ? 11.915 5.920 -19.836 1.00 92.62 74 VAL A C 1
ATOM 575 O O . VAL A 1 74 ? 12.718 5.215 -20.439 1.00 92.62 74 VAL A O 1
ATOM 578 N N . VAL A 1 75 ? 10.630 5.582 -19.700 1.00 94.19 75 VAL A N 1
ATOM 579 C CA . VAL A 1 75 ? 10.060 4.356 -20.254 1.00 94.19 75 VAL A CA 1
ATOM 580 C C . VAL A 1 75 ? 8.621 4.577 -20.707 1.00 94.19 75 VAL A C 1
ATOM 582 O O . VAL A 1 75 ? 7.847 5.287 -20.070 1.00 94.19 75 VAL A O 1
ATOM 585 N N . THR A 1 76 ? 8.275 3.952 -21.824 1.00 94.94 76 THR A N 1
ATOM 586 C CA . THR A 1 76 ? 6.946 3.911 -22.440 1.00 94.94 76 THR A CA 1
ATOM 587 C C . THR A 1 76 ? 6.598 2.466 -22.766 1.00 94.94 76 THR A C 1
ATOM 589 O O . THR A 1 76 ? 7.476 1.600 -22.762 1.00 94.94 76 THR A O 1
ATOM 592 N N . ALA A 1 77 ? 5.340 2.202 -23.115 1.00 92.56 77 ALA A N 1
ATOM 593 C CA . ALA A 1 77 ? 4.918 0.871 -23.546 1.00 92.56 77 ALA A CA 1
ATOM 594 C C . ALA A 1 77 ? 5.739 0.320 -24.733 1.00 92.56 77 ALA A C 1
ATOM 596 O O . ALA A 1 77 ? 6.046 -0.870 -24.776 1.00 92.56 77 ALA A O 1
ATOM 597 N N . HIS A 1 78 ? 6.138 1.183 -25.674 1.00 92.06 78 HIS A N 1
ATOM 598 C CA . HIS A 1 78 ? 6.905 0.788 -26.862 1.00 92.06 78 HIS A CA 1
ATOM 599 C C . HIS A 1 78 ? 8.402 0.653 -26.603 1.00 92.06 78 HIS A C 1
ATOM 601 O O . HIS A 1 78 ? 9.073 -0.138 -27.259 1.00 92.06 78 HIS A O 1
ATOM 607 N N . SER A 1 79 ? 8.931 1.434 -25.663 1.00 93.00 79 SER A N 1
ATOM 608 C CA . SER A 1 79 ? 10.354 1.415 -25.334 1.00 93.00 79 SER A CA 1
ATOM 609 C C . SER A 1 79 ? 10.705 0.366 -24.279 1.00 93.00 79 SER A C 1
ATOM 611 O O . SER A 1 79 ? 11.884 0.234 -23.951 1.00 93.00 79 SER A O 1
ATOM 613 N N . LEU A 1 80 ? 9.710 -0.307 -23.694 1.00 93.31 80 LEU A N 1
ATOM 614 C CA . LEU A 1 80 ? 9.904 -1.366 -22.713 1.00 93.31 80 LEU A CA 1
ATOM 615 C C . LEU A 1 80 ? 10.291 -2.671 -23.419 1.00 93.31 80 LEU A C 1
ATOM 617 O O . LEU A 1 80 ? 9.605 -3.151 -24.324 1.00 93.31 80 LEU A O 1
ATOM 621 N N . GLU A 1 81 ? 11.403 -3.247 -22.985 1.00 93.44 81 GLU A N 1
ATOM 622 C CA . GLU A 1 81 ? 11.898 -4.540 -23.456 1.00 93.44 81 GLU A CA 1
ATOM 623 C C . GLU A 1 81 ? 11.410 -5.665 -22.534 1.00 93.44 81 GLU A C 1
ATOM 625 O O . GLU A 1 81 ? 10.677 -5.408 -21.580 1.00 93.44 81 GLU A O 1
ATOM 630 N N . GLU A 1 82 ? 11.764 -6.918 -22.832 1.00 94.62 82 GLU A N 1
ATOM 631 C CA . GLU A 1 82 ? 11.477 -8.029 -21.917 1.00 94.62 82 GLU A CA 1
ATOM 632 C C . GLU A 1 82 ? 12.062 -7.752 -20.528 1.00 94.62 82 GLU A C 1
ATOM 634 O O . GLU A 1 82 ? 13.179 -7.244 -20.395 1.00 94.62 82 GLU A O 1
ATOM 639 N N . VAL A 1 83 ? 11.285 -8.072 -19.496 1.00 95.06 83 VAL A N 1
ATOM 640 C CA . VAL A 1 83 ? 11.659 -7.912 -18.091 1.00 95.06 83 VAL A CA 1
ATOM 641 C C . VAL A 1 83 ? 11.710 -9.280 -17.421 1.00 95.06 83 VAL A C 1
ATOM 643 O O . VAL A 1 83 ? 11.097 -10.240 -17.888 1.00 95.06 83 VAL A O 1
ATOM 646 N N . ASN A 1 84 ? 12.426 -9.388 -16.303 1.00 94.38 84 ASN A N 1
ATOM 647 C CA . ASN A 1 84 ? 12.473 -10.636 -15.551 1.00 94.38 84 ASN A CA 1
ATOM 648 C C . ASN A 1 84 ? 11.064 -11.060 -15.110 1.00 94.38 84 ASN A C 1
ATOM 650 O O . ASN A 1 84 ? 10.318 -10.265 -14.528 1.00 94.38 84 ASN A O 1
ATOM 654 N N . SER A 1 85 ? 10.722 -12.332 -15.322 1.00 92.44 85 SER A N 1
ATOM 655 C CA . SER A 1 85 ? 9.381 -12.843 -15.033 1.00 92.44 85 SER A CA 1
ATOM 656 C C . SER A 1 85 ? 9.050 -12.995 -13.553 1.00 92.44 85 SER A C 1
ATOM 658 O O . SER A 1 85 ? 7.924 -13.318 -13.190 1.00 92.44 85 SER A O 1
ATOM 660 N N . ARG A 1 86 ? 10.022 -12.737 -12.676 1.00 91.31 86 ARG A N 1
ATOM 661 C CA . ARG A 1 86 ? 9.846 -12.726 -11.220 1.00 91.31 86 ARG A CA 1
ATOM 662 C C . ARG A 1 86 ? 9.662 -11.318 -10.658 1.00 91.31 86 ARG A C 1
ATOM 664 O O . ARG A 1 86 ? 9.700 -11.147 -9.441 1.00 91.31 86 ARG A O 1
ATOM 671 N N . ASN A 1 87 ? 9.501 -10.313 -11.516 1.00 94.44 87 ASN A N 1
ATOM 672 C CA . ASN A 1 87 ? 9.309 -8.937 -11.081 1.00 94.44 87 ASN A CA 1
ATOM 673 C C . ASN A 1 87 ? 7.854 -8.651 -10.714 1.00 94.44 87 ASN A C 1
ATOM 675 O O . ASN A 1 87 ? 6.950 -8.823 -11.528 1.00 94.44 87 ASN A O 1
ATOM 679 N N . ILE A 1 88 ? 7.654 -8.130 -9.507 1.00 94.69 88 ILE A N 1
ATOM 680 C CA . ILE A 1 88 ? 6.411 -7.497 -9.067 1.00 94.69 88 ILE A CA 1
ATOM 681 C C . ILE A 1 88 ? 6.652 -5.994 -9.130 1.00 94.69 88 ILE A C 1
ATOM 683 O O . ILE A 1 88 ? 7.397 -5.441 -8.318 1.00 94.69 88 ILE A O 1
ATOM 687 N N . ILE A 1 89 ? 6.055 -5.334 -10.116 1.00 94.19 89 ILE A N 1
ATOM 688 C CA . ILE A 1 89 ? 6.232 -3.900 -10.320 1.00 94.19 89 ILE A CA 1
ATOM 689 C C . ILE A 1 89 ? 5.273 -3.161 -9.396 1.00 94.19 89 ILE A C 1
ATOM 691 O O . ILE A 1 89 ? 4.059 -3.328 -9.490 1.00 94.19 89 ILE A O 1
ATOM 695 N N . VAL A 1 90 ? 5.808 -2.327 -8.512 1.00 92.25 90 VAL A N 1
ATOM 696 C CA . VAL A 1 90 ? 5.013 -1.449 -7.655 1.00 92.25 90 VAL A CA 1
ATOM 697 C C . VAL A 1 90 ? 5.280 -0.019 -8.075 1.00 92.25 90 VAL A C 1
ATOM 699 O O . VAL A 1 90 ? 6.374 0.520 -7.884 1.00 92.25 90 VAL A O 1
ATOM 702 N N . THR A 1 91 ? 4.256 0.589 -8.656 1.00 87.06 91 THR A N 1
ATOM 703 C CA . THR A 1 91 ? 4.263 1.980 -9.084 1.00 87.06 91 THR A CA 1
ATOM 704 C C . THR A 1 91 ? 3.243 2.728 -8.255 1.00 87.06 91 THR A C 1
ATOM 706 O O . THR A 1 91 ? 2.109 2.285 -8.118 1.00 87.06 91 THR A O 1
ATOM 709 N N . LEU A 1 92 ? 3.628 3.877 -7.722 1.00 66.88 92 LEU A N 1
ATOM 710 C CA . LEU A 1 92 ? 2.657 4.902 -7.323 1.00 66.88 92 LEU A CA 1
ATOM 711 C C . LEU A 1 92 ? 2.844 6.170 -8.150 1.00 66.88 92 LEU A C 1
ATOM 713 O O . LEU A 1 92 ? 2.513 7.279 -7.747 1.00 66.88 92 LEU A O 1
ATOM 717 N N . SER A 1 93 ? 3.376 5.973 -9.350 1.00 63.00 93 SER A N 1
ATOM 718 C CA . SER A 1 93 ? 3.349 6.947 -10.417 1.00 63.00 93 SER A CA 1
ATOM 719 C C . SER A 1 93 ? 1.899 7.283 -10.771 1.00 63.00 93 SER A C 1
ATOM 721 O O . SER A 1 93 ? 1.057 6.389 -10.900 1.00 63.00 93 SER A O 1
ATOM 723 N N . CYS A 1 94 ? 1.622 8.578 -10.922 1.00 76.00 94 CYS A N 1
ATOM 724 C CA . CYS A 1 94 ? 0.301 9.123 -11.220 1.00 76.00 94 CYS A CA 1
ATOM 725 C C . CYS A 1 94 ? -0.417 8.342 -12.338 1.00 76.00 94 CYS A C 1
ATOM 727 O O . CYS A 1 94 ? 0.186 8.049 -13.364 1.00 76.00 94 CYS A O 1
ATOM 729 N N . SER A 1 95 ? -1.688 7.986 -12.116 1.00 87.75 95 SER A N 1
ATOM 730 C CA . SER A 1 95 ? -2.645 7.487 -13.125 1.00 87.75 95 SER A CA 1
ATOM 731 C C . SER A 1 95 ? -2.160 6.421 -14.133 1.00 87.75 95 SER A C 1
ATOM 733 O O . SER A 1 95 ? -2.779 6.261 -15.181 1.00 87.75 95 SER A O 1
ATOM 735 N N . THR A 1 96 ? -1.114 5.636 -13.849 1.00 92.31 96 THR A N 1
ATOM 736 C CA . THR A 1 96 ? -0.562 4.647 -14.804 1.00 92.31 96 THR A CA 1
ATOM 737 C C . THR A 1 96 ? -1.540 3.534 -15.192 1.00 92.31 96 THR A C 1
ATOM 739 O O . THR A 1 96 ? -1.396 2.926 -16.252 1.00 92.31 96 THR A O 1
ATOM 742 N N . CYS A 1 97 ? -2.567 3.303 -14.372 1.00 93.88 97 CYS A N 1
ATOM 743 C CA . CYS A 1 97 ? -3.674 2.386 -14.640 1.00 93.88 97 CYS A CA 1
ATOM 744 C C . CYS A 1 97 ? -4.962 3.111 -15.072 1.00 93.88 97 CYS A C 1
ATOM 746 O O . CYS A 1 97 ? -6.048 2.538 -14.960 1.00 93.88 97 CYS A O 1
ATOM 748 N N . ASN A 1 98 ? -4.903 4.368 -15.530 1.00 92.69 98 ASN A N 1
ATOM 749 C CA . ASN A 1 98 ? -6.079 5.034 -16.093 1.00 92.69 98 ASN A CA 1
ATOM 750 C C . ASN A 1 98 ? -6.355 4.547 -17.522 1.00 92.69 98 ASN A C 1
ATOM 752 O O . ASN A 1 98 ? -6.041 5.212 -18.505 1.00 92.69 98 ASN A O 1
ATOM 756 N N . PHE A 1 99 ? -6.958 3.365 -17.636 1.00 92.56 99 PHE A N 1
ATOM 757 C CA . PHE A 1 99 ? -7.255 2.746 -18.929 1.00 92.56 99 PHE A CA 1
ATOM 758 C C . PHE A 1 99 ? -8.281 3.522 -19.763 1.00 92.56 99 PHE A C 1
ATOM 760 O O . PHE A 1 99 ? -8.319 3.344 -20.974 1.00 92.56 99 PHE A O 1
ATOM 767 N N . ASN A 1 100 ? -9.063 4.418 -19.151 1.00 91.12 100 ASN A N 1
ATOM 768 C CA . ASN A 1 100 ? -10.046 5.233 -19.869 1.00 91.12 100 ASN A CA 1
ATOM 769 C C . ASN A 1 100 ? -9.395 6.254 -20.814 1.00 91.12 100 ASN A C 1
ATOM 771 O O . ASN A 1 100 ? -10.016 6.667 -21.787 1.00 91.12 100 ASN A O 1
ATOM 775 N N . GLU A 1 101 ? -8.156 6.665 -20.540 1.00 90.00 101 GLU A N 1
ATOM 776 C CA . GLU A 1 101 ? -7.405 7.579 -21.409 1.00 90.00 101 GLU A CA 1
ATOM 777 C C . GLU A 1 101 ? -6.709 6.853 -22.568 1.00 90.00 101 GLU A C 1
ATOM 779 O O . GLU A 1 101 ? -6.146 7.509 -23.441 1.00 90.00 101 GLU A O 1
ATOM 784 N N . ILE A 1 102 ? -6.716 5.515 -22.586 1.00 91.31 102 ILE A N 1
ATOM 785 C CA . ILE A 1 102 ? -5.969 4.704 -23.548 1.00 91.31 102 ILE A CA 1
ATOM 786 C C . ILE A 1 102 ? -6.883 4.250 -24.687 1.00 91.31 102 ILE A C 1
ATOM 788 O O . ILE A 1 102 ? -7.787 3.444 -24.490 1.00 91.31 102 ILE A O 1
ATOM 792 N N . LEU A 1 103 ? -6.578 4.682 -25.914 1.00 91.19 103 LEU A N 1
ATOM 793 C CA . LEU A 1 103 ? -7.296 4.232 -27.116 1.00 91.19 103 LEU A CA 1
ATOM 794 C C . LEU A 1 103 ? -6.881 2.827 -27.579 1.00 91.19 103 LEU A C 1
ATOM 796 O O . LEU A 1 103 ? -7.693 2.077 -28.112 1.00 91.19 103 LEU A O 1
ATOM 800 N N . ASN A 1 104 ? -5.606 2.471 -27.401 1.00 93.25 104 ASN A N 1
ATOM 801 C CA . ASN A 1 104 ? -5.055 1.175 -27.791 1.00 93.25 104 ASN A CA 1
ATOM 802 C C . ASN A 1 104 ? -4.320 0.538 -26.601 1.00 93.25 104 ASN A C 1
ATOM 804 O O . ASN A 1 104 ? -3.326 1.114 -26.153 1.00 93.25 104 ASN A O 1
ATOM 808 N N . PRO A 1 105 ? -4.729 -0.654 -26.125 1.00 92.50 105 PRO A N 1
ATOM 809 C CA . PRO A 1 105 ? -4.085 -1.336 -25.000 1.00 92.50 105 PRO A CA 1
ATOM 810 C C . PRO A 1 105 ? -2.564 -1.497 -25.134 1.00 92.50 105 PRO A C 1
ATOM 812 O O . PRO A 1 105 ? -1.860 -1.473 -24.128 1.00 92.50 105 PRO A O 1
ATOM 815 N N . LYS A 1 106 ? -2.034 -1.593 -26.364 1.00 93.56 106 LYS A N 1
ATOM 816 C CA . LYS A 1 106 ? -0.586 -1.684 -26.634 1.00 93.56 106 LYS A CA 1
ATOM 817 C C . LYS A 1 106 ? 0.203 -0.441 -26.213 1.00 93.56 106 LYS A C 1
ATOM 819 O O . LYS A 1 106 ? 1.420 -0.521 -26.099 1.00 93.56 106 LYS A O 1
ATOM 824 N N . ASN A 1 107 ? -0.475 0.681 -25.988 1.00 94.62 107 ASN A N 1
ATOM 825 C CA . ASN A 1 107 ? 0.141 1.930 -25.552 1.00 94.62 107 ASN A CA 1
ATOM 826 C C . ASN A 1 107 ? 0.164 2.057 -24.021 1.00 94.62 107 ASN A C 1
ATOM 828 O O . ASN A 1 107 ? 0.740 3.009 -23.504 1.00 94.62 107 ASN A O 1
ATOM 832 N N . SER A 1 108 ? -0.456 1.120 -23.295 1.00 96.50 108 SER A N 1
ATOM 833 C CA . SER A 1 108 ? -0.489 1.136 -21.836 1.00 96.50 108 SER A CA 1
ATOM 834 C C . SER A 1 108 ? 0.841 0.705 -21.244 1.00 96.50 108 SER A C 1
ATOM 836 O O . SER A 1 108 ? 1.267 -0.430 -21.452 1.00 96.50 108 SER A O 1
ATOM 838 N N . ILE A 1 109 ? 1.461 1.565 -20.433 1.00 95.94 109 ILE A N 1
ATOM 839 C CA . ILE A 1 109 ? 2.682 1.198 -19.708 1.00 95.94 109 ILE A CA 1
ATOM 840 C C . ILE A 1 109 ? 2.432 0.039 -18.732 1.00 95.94 109 ILE A C 1
ATOM 842 O O . ILE A 1 109 ? 3.238 -0.885 -18.655 1.00 95.94 109 ILE A O 1
ATOM 846 N N . ALA A 1 110 ? 1.289 0.040 -18.040 1.00 96.00 110 ALA A N 1
ATOM 847 C CA . ALA A 1 110 ? 0.929 -1.004 -17.084 1.00 96.00 110 ALA A CA 1
ATOM 848 C C . ALA A 1 110 ? 0.751 -2.372 -17.767 1.00 96.00 110 ALA A C 1
ATOM 850 O O . ALA A 1 110 ? 1.321 -3.367 -17.318 1.00 96.00 110 ALA A O 1
ATOM 851 N N . LEU A 1 111 ? 0.021 -2.424 -18.892 1.00 96.81 111 LEU A N 1
ATOM 852 C CA . LEU A 1 111 ? -0.125 -3.666 -19.663 1.00 96.81 111 LEU A CA 1
ATOM 853 C C . LEU A 1 111 ? 1.184 -4.074 -20.344 1.00 96.81 111 LEU A C 1
ATOM 855 O O . LEU A 1 111 ? 1.444 -5.269 -20.475 1.00 96.81 111 LEU A O 1
ATOM 859 N N . ALA A 1 112 ? 2.025 -3.112 -20.738 1.00 96.75 112 ALA A N 1
ATOM 860 C CA . ALA A 1 112 ? 3.332 -3.403 -21.306 1.00 96.75 112 ALA A CA 1
ATOM 861 C C . ALA A 1 112 ? 4.190 -4.202 -20.321 1.00 96.75 112 ALA A C 1
ATOM 863 O O . ALA A 1 112 ? 4.682 -5.257 -20.707 1.00 96.75 112 ALA A O 1
ATOM 864 N N . PHE A 1 113 ? 4.291 -3.789 -19.051 1.00 96.81 113 PHE A N 1
ATOM 865 C CA . PHE A 1 113 ? 5.037 -4.542 -18.033 1.00 96.81 113 PHE A CA 1
ATOM 866 C C . PHE A 1 113 ? 4.596 -6.004 -17.932 1.00 96.81 113 PHE A C 1
ATOM 868 O O . PHE A 1 113 ? 5.445 -6.893 -17.989 1.00 96.81 113 PHE A O 1
ATOM 875 N N . ILE A 1 114 ? 3.286 -6.253 -17.855 1.00 97.19 114 ILE A N 1
ATOM 876 C CA . ILE A 1 114 ? 2.734 -7.614 -17.814 1.00 97.19 114 ILE A CA 1
ATOM 877 C C . ILE A 1 114 ? 3.081 -8.381 -19.096 1.00 97.19 114 ILE A C 1
ATOM 879 O O . ILE A 1 114 ? 3.632 -9.476 -19.040 1.00 97.19 114 ILE A O 1
ATOM 883 N N . SER A 1 115 ? 2.831 -7.788 -20.267 1.00 96.38 115 SER A N 1
ATOM 884 C CA . SER A 1 115 ? 3.095 -8.439 -21.560 1.00 96.38 115 SER A CA 1
ATOM 885 C C . SER A 1 115 ? 4.579 -8.723 -21.821 1.00 96.38 115 SER A C 1
ATOM 887 O O . SER A 1 115 ? 4.905 -9.600 -22.616 1.00 96.38 115 SER A O 1
ATOM 889 N N . LYS A 1 116 ? 5.478 -7.983 -21.161 1.00 96.25 116 LYS A N 1
ATOM 890 C CA . LYS A 1 116 ? 6.935 -8.138 -21.244 1.00 96.25 116 LYS A CA 1
ATOM 891 C C . LYS A 1 116 ? 7.505 -9.089 -20.197 1.00 96.25 116 LYS A C 1
ATOM 893 O O . LYS A 1 116 ? 8.719 -9.255 -20.144 1.00 96.25 116 LYS A O 1
ATOM 898 N N . GLY A 1 117 ? 6.644 -9.718 -19.401 1.00 95.81 117 GLY A N 1
ATOM 899 C CA . GLY A 1 117 ? 7.002 -10.816 -18.515 1.00 95.81 117 GLY A CA 1
ATOM 900 C C . GLY A 1 117 ? 6.767 -10.541 -17.038 1.00 95.81 117 GLY A C 1
ATOM 901 O O . GLY A 1 117 ? 6.791 -11.500 -16.279 1.00 95.81 117 GLY A O 1
ATOM 902 N N . ALA A 1 118 ? 6.518 -9.297 -16.606 1.00 96.75 118 ALA A N 1
ATOM 903 C CA . ALA A 1 118 ? 6.342 -9.009 -15.182 1.00 96.75 118 ALA A CA 1
ATOM 904 C C . ALA A 1 118 ? 5.225 -9.867 -14.573 1.00 96.75 118 ALA A C 1
ATOM 906 O O . ALA A 1 118 ? 4.143 -10.007 -15.142 1.00 96.75 118 ALA A O 1
ATOM 907 N N . LEU A 1 119 ? 5.486 -10.392 -13.379 1.00 96.50 119 LEU A N 1
ATOM 908 C CA . LEU A 1 119 ? 4.590 -11.291 -12.661 1.00 96.50 119 LEU A CA 1
ATOM 909 C C . LEU A 1 119 ? 3.305 -10.588 -12.220 1.00 96.50 119 LEU A C 1
ATOM 911 O O . LEU A 1 119 ? 2.221 -11.168 -12.234 1.00 96.50 119 LEU A O 1
ATOM 915 N N . ALA A 1 120 ? 3.449 -9.333 -11.801 1.00 97.19 120 ALA A N 1
ATOM 916 C CA . ALA A 1 120 ? 2.346 -8.468 -11.436 1.00 97.19 120 ALA A CA 1
ATOM 917 C C . ALA A 1 120 ? 2.741 -6.995 -11.576 1.00 97.19 120 ALA A C 1
ATOM 919 O O . ALA A 1 120 ? 3.922 -6.636 -11.537 1.00 97.19 120 ALA A O 1
ATOM 920 N N . TYR A 1 121 ? 1.732 -6.139 -11.687 1.00 96.25 121 TYR A N 1
ATOM 921 C CA . TYR A 1 121 ? 1.861 -4.691 -11.722 1.00 96.25 121 TYR A CA 1
ATOM 922 C C . TYR A 1 121 ? 0.835 -4.062 -10.780 1.00 96.25 121 TYR A C 1
ATOM 924 O O . TYR A 1 121 ? -0.364 -4.319 -10.889 1.00 96.25 121 TYR A O 1
ATOM 932 N N . ILE A 1 122 ? 1.304 -3.216 -9.869 1.00 95.69 122 ILE A N 1
ATOM 933 C CA . ILE A 1 122 ? 0.474 -2.408 -8.981 1.00 95.69 122 ILE A CA 1
ATOM 934 C C . ILE A 1 122 ? 0.626 -0.943 -9.389 1.00 95.69 122 ILE A C 1
ATOM 936 O O . ILE A 1 122 ? 1.741 -0.428 -9.483 1.00 95.69 122 ILE A O 1
ATOM 940 N N . GLY A 1 123 ? -0.498 -0.277 -9.638 1.00 93.00 123 GLY A N 1
ATOM 941 C CA . GLY A 1 123 ? -0.546 1.133 -10.030 1.00 93.00 123 GLY A CA 1
ATOM 942 C C . GLY A 1 123 ? -1.844 1.809 -9.608 1.00 93.00 123 GLY A C 1
ATOM 943 O O . GLY A 1 123 ? -2.657 1.221 -8.899 1.00 93.00 123 GLY A O 1
ATOM 944 N N . ALA A 1 124 ? -2.060 3.043 -10.057 1.00 90.62 124 ALA A N 1
ATOM 945 C CA . ALA A 1 124 ? -3.217 3.854 -9.681 1.00 90.62 124 ALA A CA 1
ATOM 946 C C . ALA A 1 124 ? -3.994 4.335 -10.916 1.00 90.62 124 ALA A C 1
ATOM 948 O O . ALA A 1 124 ? -3.395 4.657 -11.939 1.00 90.62 124 ALA A O 1
ATOM 949 N N . ARG A 1 125 ? -5.329 4.425 -10.835 1.00 90.06 125 ARG A N 1
ATOM 950 C CA . ARG A 1 125 ? -6.175 4.999 -11.909 1.00 90.06 125 ARG A CA 1
ATOM 951 C C . ARG A 1 125 ? -6.238 6.521 -11.898 1.00 90.06 125 ARG A C 1
ATOM 953 O O . ARG A 1 125 ? -6.738 7.119 -12.839 1.00 90.06 125 ARG A O 1
ATOM 960 N N . LYS A 1 126 ? -5.807 7.161 -10.816 1.00 84.88 126 LYS A N 1
ATOM 961 C CA . LYS A 1 126 ? -5.804 8.619 -10.691 1.00 84.88 126 LYS A CA 1
ATOM 962 C C . LYS A 1 126 ? -4.540 9.075 -9.986 1.00 84.88 126 LYS A C 1
ATOM 964 O O . LYS A 1 126 ? -3.830 8.265 -9.395 1.00 84.88 126 LYS A O 1
ATOM 969 N N . VAL A 1 127 ? -4.256 10.365 -10.089 1.00 76.94 127 VAL A N 1
ATOM 970 C CA . VAL A 1 127 ? -3.156 10.991 -9.359 1.00 76.94 127 VAL A CA 1
ATOM 971 C C . VAL A 1 127 ? -3.464 10.942 -7.865 1.00 76.94 127 VAL A C 1
ATOM 973 O O . VAL A 1 127 ? -4.552 11.341 -7.441 1.00 76.94 127 VAL A O 1
ATOM 976 N N . GLU A 1 128 ? -2.512 10.470 -7.067 1.00 67.88 128 GLU A N 1
ATOM 977 C CA . GLU A 1 128 ? -2.575 10.661 -5.623 1.00 67.88 128 GLU A CA 1
ATOM 978 C C . GLU A 1 128 ? -2.239 12.131 -5.323 1.00 67.88 128 GLU A C 1
ATOM 980 O O . GLU A 1 128 ? -1.083 12.546 -5.369 1.00 67.88 128 GLU A O 1
ATOM 985 N N . TYR A 1 129 ? -3.259 12.967 -5.100 1.00 54.59 129 TYR A N 1
ATOM 986 C CA . TYR A 1 129 ? -3.041 14.355 -4.686 1.00 54.59 129 TYR A CA 1
ATOM 987 C C . TYR A 1 129 ? -2.575 14.386 -3.225 1.00 54.59 129 TYR A C 1
ATOM 989 O O . TYR A 1 129 ? -3.356 14.146 -2.303 1.00 54.59 129 TYR A O 1
ATOM 997 N N . ALA A 1 130 ? -1.294 14.694 -3.024 1.00 47.72 130 ALA A N 1
ATOM 998 C CA . ALA A 1 130 ? -0.684 14.907 -1.719 1.00 47.72 130 ALA A CA 1
ATOM 999 C C . ALA A 1 130 ? -0.881 16.368 -1.283 1.00 47.72 130 ALA A C 1
ATOM 1001 O O . ALA A 1 130 ? -0.185 17.261 -1.757 1.00 47.72 130 ALA A O 1
ATOM 1002 N N . GLY A 1 131 ? -1.817 16.623 -0.368 1.00 35.56 131 GLY A N 1
ATOM 1003 C CA . GLY A 1 131 ? -1.890 17.912 0.335 1.00 35.56 131 GLY A CA 1
ATOM 1004 C C . GLY A 1 131 ? -0.733 18.127 1.321 1.00 35.56 131 GLY A C 1
ATOM 1005 O O . GLY A 1 131 ? -0.484 19.250 1.736 1.00 35.56 131 GLY A O 1
ATOM 1006 N N . GLU A 1 132 ? 0.005 17.071 1.675 1.00 39.81 132 GLU A N 1
ATOM 1007 C CA . GLU A 1 132 ? 1.161 17.131 2.572 1.00 39.81 132 GLU A CA 1
ATOM 1008 C C . GLU A 1 132 ? 2.216 16.127 2.085 1.00 39.81 132 GLU A C 1
ATOM 1010 O O . GLU A 1 132 ? 1.892 14.950 1.901 1.00 39.81 132 GLU A O 1
ATOM 1015 N N . LEU A 1 133 ? 3.459 16.580 1.878 1.00 39.81 133 LEU A N 1
ATOM 1016 C CA . LEU A 1 133 ? 4.570 15.845 1.243 1.00 39.81 133 LEU A CA 1
ATOM 1017 C C . LEU A 1 133 ? 4.873 14.440 1.822 1.00 39.81 133 LEU A C 1
ATOM 1019 O O . LEU A 1 133 ? 5.504 13.633 1.149 1.00 39.81 133 LEU A O 1
ATOM 1023 N N . GLU A 1 134 ? 4.390 14.103 3.022 1.00 38.97 134 GLU A N 1
ATOM 1024 C CA . GLU A 1 134 ? 4.566 12.780 3.652 1.00 38.97 134 GLU A CA 1
ATOM 1025 C C . GLU A 1 134 ? 3.300 11.899 3.686 1.00 38.97 134 GLU A C 1
ATOM 1027 O O . GLU A 1 134 ? 3.335 10.737 4.099 1.00 38.97 134 GLU A O 1
ATOM 1032 N N . THR A 1 135 ? 2.137 12.416 3.278 1.00 45.81 135 THR A N 1
ATOM 1033 C CA . THR A 1 135 ? 0.861 11.691 3.443 1.00 45.81 135 THR A CA 1
ATOM 1034 C C . THR A 1 135 ? 0.485 10.813 2.246 1.00 45.81 135 THR A C 1
ATOM 1036 O O . THR A 1 135 ? -0.260 9.847 2.411 1.0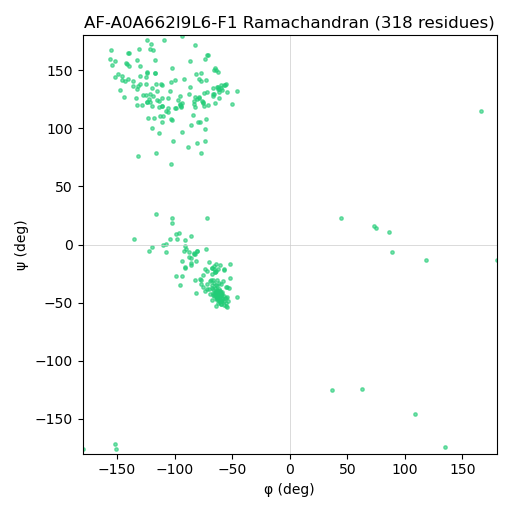0 45.81 135 THR A O 1
ATOM 1039 N N . SER A 1 136 ? 1.049 11.039 1.063 1.00 47.56 136 SER A N 1
ATOM 1040 C CA . SER A 1 136 ? 0.846 10.154 -0.102 1.00 47.56 136 SER A CA 1
ATOM 1041 C C . SER A 1 136 ? 1.927 9.078 -0.238 1.00 47.56 136 SER A C 1
ATOM 1043 O O . SER A 1 136 ? 1.763 8.098 -0.949 1.00 47.56 136 SER A O 1
ATOM 1045 N N . THR A 1 137 ? 3.041 9.220 0.479 1.00 53.41 137 THR A N 1
ATOM 1046 C CA . THR A 1 137 ? 4.248 8.411 0.276 1.00 53.41 137 THR A CA 1
ATOM 1047 C C . THR A 1 137 ? 4.263 7.103 1.068 1.00 53.41 137 THR A C 1
ATOM 1049 O O . THR A 1 137 ? 5.089 6.254 0.788 1.00 53.41 137 THR A O 1
ATOM 1052 N N . ALA A 1 138 ? 3.350 6.860 2.013 1.00 62.38 138 ALA A N 1
ATOM 1053 C CA . ALA A 1 138 ? 3.411 5.663 2.869 1.00 62.38 138 ALA A CA 1
ATOM 1054 C C . ALA A 1 138 ? 2.806 4.378 2.258 1.00 62.38 138 ALA A C 1
ATOM 1056 O O . ALA A 1 138 ? 2.921 3.307 2.850 1.00 62.38 138 ALA A O 1
ATOM 1057 N N . PHE A 1 139 ? 2.139 4.437 1.100 1.00 82.50 139 PHE A N 1
ATOM 1058 C CA . PHE A 1 139 ? 1.503 3.249 0.507 1.00 82.50 139 PHE A CA 1
ATOM 1059 C C . PHE A 1 139 ? 2.472 2.255 -0.156 1.00 82.50 139 PHE A C 1
ATOM 1061 O O . PHE A 1 139 ? 2.243 1.056 0.009 1.00 82.50 139 PHE A O 1
ATOM 1068 N N . PRO A 1 140 ? 3.573 2.657 -0.832 1.00 83.19 140 PRO A N 1
ATOM 1069 C CA . PRO A 1 140 ? 4.582 1.704 -1.284 1.00 83.19 140 PRO A CA 1
ATOM 1070 C C . PRO A 1 140 ? 5.235 1.025 -0.092 1.00 83.19 140 PRO A C 1
ATOM 1072 O O . PRO A 1 140 ? 5.434 -0.183 -0.122 1.00 83.19 140 PRO A O 1
ATOM 1075 N N . GLU A 1 141 ? 5.510 1.783 0.973 1.00 86.19 141 GLU A N 1
ATOM 1076 C CA . GLU A 1 141 ? 5.976 1.238 2.245 1.00 86.19 141 GLU A CA 1
ATOM 1077 C C . GLU A 1 141 ? 5.001 0.178 2.770 1.00 86.19 141 GLU A C 1
ATOM 1079 O O . GLU A 1 141 ? 5.421 -0.953 3.001 1.00 86.19 141 GLU A O 1
ATOM 1084 N N . LEU A 1 142 ? 3.708 0.502 2.883 1.00 89.94 142 LEU A N 1
ATOM 1085 C CA . LEU A 1 142 ? 2.683 -0.433 3.348 1.00 89.94 142 LEU A CA 1
ATOM 1086 C C . LEU A 1 142 ? 2.633 -1.706 2.492 1.00 89.94 142 LEU A C 1
ATOM 1088 O O . LEU A 1 142 ? 2.646 -2.806 3.038 1.00 89.94 142 LEU A O 1
ATOM 1092 N N . ILE A 1 143 ? 2.603 -1.572 1.161 1.00 92.06 143 ILE A N 1
ATOM 1093 C CA . ILE A 1 143 ? 2.590 -2.724 0.248 1.00 92.06 143 ILE A CA 1
ATOM 1094 C C . ILE A 1 143 ? 3.846 -3.571 0.457 1.00 92.06 143 ILE A C 1
ATOM 1096 O O . ILE A 1 143 ? 3.731 -4.780 0.637 1.00 92.06 143 ILE A O 1
ATOM 1100 N N . THR A 1 144 ? 5.032 -2.952 0.484 1.00 90.06 144 THR A N 1
ATOM 1101 C CA . THR A 1 144 ? 6.302 -3.660 0.728 1.00 90.06 144 THR A CA 1
ATOM 1102 C C . THR A 1 144 ? 6.224 -4.455 2.019 1.00 90.06 144 THR A C 1
ATOM 1104 O O . THR A 1 144 ? 6.466 -5.659 2.032 1.00 90.06 144 THR A O 1
ATOM 1107 N N . TYR A 1 145 ? 5.865 -3.767 3.097 1.00 90.94 145 TYR A N 1
ATOM 1108 C CA . TYR A 1 145 ? 5.834 -4.313 4.436 1.00 90.94 145 TYR A CA 1
ATOM 1109 C C . TYR A 1 145 ? 4.877 -5.503 4.523 1.00 90.94 145 TYR A C 1
ATOM 1111 O O . TYR A 1 145 ? 5.259 -6.582 4.971 1.00 90.94 145 TYR A O 1
ATOM 1119 N N . MET A 1 146 ? 3.661 -5.358 3.995 1.00 92.88 146 MET A N 1
ATOM 1120 C CA . MET A 1 146 ? 2.682 -6.442 3.965 1.00 92.88 146 MET A CA 1
ATOM 1121 C C . MET A 1 146 ? 3.191 -7.661 3.182 1.00 92.88 146 MET A C 1
ATOM 1123 O O . MET A 1 146 ? 3.044 -8.792 3.647 1.00 92.88 146 MET A O 1
ATOM 1127 N N . LEU A 1 147 ? 3.831 -7.461 2.028 1.00 92.19 147 LEU A N 1
ATOM 1128 C CA . LEU A 1 147 ? 4.384 -8.572 1.247 1.00 92.19 147 LEU A CA 1
ATOM 1129 C C . LEU A 1 147 ? 5.515 -9.293 1.989 1.00 92.19 147 LEU A C 1
ATOM 1131 O O . LEU A 1 147 ? 5.545 -10.524 2.005 1.00 92.19 147 LEU A O 1
ATOM 1135 N N . LEU A 1 148 ? 6.400 -8.550 2.660 1.00 90.44 148 LEU A N 1
ATOM 1136 C CA . LEU A 1 148 ? 7.472 -9.117 3.487 1.00 90.44 148 LEU A CA 1
ATOM 1137 C C . LEU A 1 148 ? 6.940 -9.895 4.699 1.00 90.44 148 LEU A C 1
ATOM 1139 O O . LEU A 1 148 ? 7.621 -10.794 5.189 1.00 90.44 148 LEU A O 1
ATOM 1143 N N . ARG A 1 149 ? 5.718 -9.599 5.154 1.00 90.69 149 ARG A N 1
ATOM 1144 C CA . ARG A 1 149 ? 5.007 -10.330 6.219 1.00 90.69 149 ARG A CA 1
ATOM 1145 C C . ARG A 1 149 ? 4.034 -11.393 5.705 1.00 90.69 149 ARG A C 1
ATOM 1147 O O . ARG A 1 149 ? 3.273 -11.967 6.478 1.00 90.69 149 ARG A O 1
ATOM 1154 N N . GLY A 1 150 ? 4.072 -11.693 4.408 1.00 90.88 150 GLY A N 1
ATOM 1155 C CA . GLY A 1 150 ? 3.412 -12.868 3.832 1.00 90.88 150 GLY A CA 1
ATOM 1156 C C . GLY A 1 150 ? 1.955 -12.659 3.458 1.00 90.88 150 GLY A C 1
ATOM 1157 O O . GLY A 1 150 ? 1.268 -13.626 3.116 1.00 90.88 150 GLY A O 1
ATOM 1158 N N . TYR A 1 151 ? 1.481 -11.414 3.480 1.00 93.12 151 TYR A N 1
ATOM 1159 C CA . TYR A 1 151 ? 0.207 -11.067 2.867 1.00 93.12 151 TYR A CA 1
ATOM 1160 C C . TYR A 1 151 ? 0.279 -11.287 1.352 1.00 93.12 151 TYR A C 1
ATOM 1162 O O . TYR A 1 151 ? 1.338 -11.158 0.737 1.00 93.12 151 TYR A O 1
ATOM 1170 N N . SER A 1 152 ? -0.864 -11.613 0.749 1.00 95.44 152 SER A N 1
ATOM 1171 C CA . SER A 1 152 ? -0.961 -11.696 -0.707 1.00 95.44 152 SER A CA 1
ATOM 1172 C C . SER A 1 152 ? -0.969 -10.308 -1.354 1.00 95.44 152 SER A C 1
ATOM 1174 O O . SER A 1 152 ? -1.334 -9.320 -0.703 1.00 95.44 152 SER A O 1
ATOM 1176 N N . LEU A 1 153 ? -0.632 -10.225 -2.646 1.00 95.88 153 LEU A N 1
ATOM 1177 C CA . LEU A 1 153 ? -0.724 -8.974 -3.413 1.00 95.88 153 LEU A CA 1
ATOM 1178 C C . LEU A 1 153 ? -2.126 -8.360 -3.336 1.00 95.88 153 LEU A C 1
ATOM 1180 O O . LEU A 1 153 ? -2.269 -7.166 -3.067 1.00 95.88 153 LEU A O 1
ATOM 1184 N N . GLY A 1 154 ? -3.165 -9.182 -3.498 1.00 97.25 154 GLY A N 1
ATOM 1185 C CA . GLY A 1 154 ? -4.555 -8.750 -3.391 1.00 97.25 154 GLY A CA 1
ATOM 1186 C C . GLY A 1 154 ? -4.884 -8.202 -2.004 1.00 97.25 154 GLY A C 1
ATOM 1187 O O . GLY A 1 154 ? -5.560 -7.182 -1.890 1.00 97.25 154 GLY A O 1
ATOM 1188 N N . SER A 1 155 ? -4.345 -8.811 -0.943 1.00 95.25 155 SER A N 1
ATOM 1189 C CA . SER A 1 155 ? -4.524 -8.315 0.427 1.00 95.25 155 SER A CA 1
ATOM 1190 C C . SER A 1 155 ? -3.863 -6.952 0.635 1.00 95.25 155 SER A C 1
ATOM 1192 O O . SER A 1 155 ? -4.490 -6.063 1.212 1.00 95.25 155 SER A O 1
ATOM 1194 N N . ALA A 1 156 ? -2.635 -6.768 0.144 1.00 95.19 156 ALA A N 1
ATOM 1195 C CA . ALA A 1 156 ? -1.918 -5.497 0.239 1.00 95.19 156 ALA A CA 1
ATOM 1196 C C . ALA A 1 156 ? -2.651 -4.371 -0.514 1.00 95.19 156 ALA A C 1
ATOM 1198 O O . ALA A 1 156 ? -2.889 -3.296 0.038 1.00 95.19 156 ALA A O 1
ATOM 1199 N N . VAL A 1 157 ? -3.107 -4.640 -1.741 1.00 95.25 157 VAL A N 1
ATOM 1200 C CA . VAL A 1 157 ? -3.878 -3.672 -2.539 1.00 95.25 157 VAL A CA 1
ATOM 1201 C C . VAL A 1 157 ? -5.252 -3.391 -1.922 1.00 95.25 157 VAL A C 1
ATOM 1203 O O . VAL A 1 157 ? -5.688 -2.239 -1.899 1.00 95.25 157 VAL A O 1
ATOM 1206 N N . ARG A 1 158 ? -5.922 -4.400 -1.345 1.00 94.81 158 ARG A N 1
ATOM 1207 C CA . ARG A 1 158 ? -7.182 -4.223 -0.599 1.00 94.81 158 ARG A CA 1
ATOM 1208 C C . ARG A 1 158 ? -7.009 -3.265 0.578 1.00 94.81 158 ARG A C 1
ATOM 1210 O O . ARG A 1 158 ? -7.875 -2.421 0.795 1.00 94.81 158 ARG A O 1
ATOM 1217 N N . TRP A 1 159 ? -5.908 -3.373 1.324 1.00 94.06 159 TRP A N 1
ATOM 1218 C CA . TRP A 1 159 ? -5.606 -2.453 2.424 1.00 94.06 159 TRP A CA 1
ATOM 1219 C C . TRP A 1 159 ? -5.491 -1.011 1.940 1.00 94.06 159 TRP A C 1
ATOM 1221 O O . TRP A 1 159 ? -6.187 -0.147 2.465 1.00 94.06 159 TRP A O 1
ATOM 1231 N N . VAL A 1 160 ? -4.688 -0.759 0.905 1.00 92.38 160 VAL A N 1
ATOM 1232 C CA . VAL A 1 160 ? -4.533 0.587 0.328 1.00 92.38 160 VAL A CA 1
ATOM 1233 C C . VAL A 1 160 ? -5.880 1.140 -0.159 1.00 92.38 160 VAL A C 1
ATOM 1235 O O . VAL A 1 160 ? -6.262 2.255 0.198 1.00 92.38 160 VAL A O 1
ATOM 1238 N N . ASN A 1 161 ? -6.673 0.336 -0.872 1.00 92.56 161 ASN A N 1
ATOM 1239 C CA . ASN A 1 161 ? -7.997 0.752 -1.336 1.00 92.56 161 ASN A CA 1
ATOM 1240 C C . ASN A 1 161 ? -8.977 1.051 -0.191 1.00 92.56 161 ASN A C 1
ATOM 1242 O O . ASN A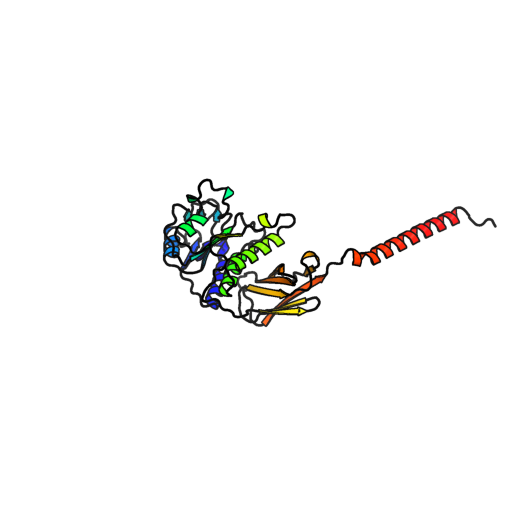 1 161 ? -9.707 2.037 -0.266 1.00 92.56 161 ASN A O 1
ATOM 1246 N N . ASN A 1 162 ? -8.975 0.271 0.893 1.00 92.81 162 ASN A N 1
ATOM 1247 C CA . ASN A 1 162 ? -9.803 0.563 2.068 1.00 92.81 162 ASN A CA 1
ATOM 1248 C C . ASN A 1 162 ? -9.408 1.884 2.739 1.00 92.81 162 ASN A C 1
ATOM 1250 O O . ASN A 1 162 ? -10.278 2.625 3.202 1.00 92.81 162 ASN A O 1
ATOM 1254 N N . ILE A 1 163 ? -8.114 2.214 2.749 1.00 89.69 163 ILE A N 1
ATOM 1255 C CA . ILE A 1 163 ? -7.635 3.514 3.228 1.00 89.69 163 ILE A CA 1
ATOM 1256 C C . ILE A 1 163 ? -8.189 4.638 2.346 1.00 89.69 163 ILE A C 1
ATOM 1258 O O . ILE A 1 163 ? -8.703 5.628 2.871 1.00 89.69 163 ILE A O 1
ATOM 1262 N N . HIS A 1 164 ? -8.139 4.483 1.021 1.00 88.56 164 HIS A N 1
ATOM 1263 C CA . HIS A 1 164 ? -8.693 5.475 0.102 1.00 88.56 164 HIS A CA 1
ATOM 1264 C C . HIS A 1 164 ? -10.207 5.652 0.259 1.00 88.56 164 HIS A C 1
ATOM 1266 O O . HIS A 1 164 ? -10.671 6.789 0.341 1.00 88.56 164 HIS A O 1
ATOM 1272 N N . ILE A 1 165 ? -10.966 4.555 0.359 1.00 88.81 165 ILE A N 1
ATOM 1273 C CA . ILE A 1 165 ? -12.416 4.581 0.612 1.00 88.81 165 ILE A CA 1
ATOM 1274 C C . ILE A 1 165 ? -12.712 5.344 1.902 1.00 88.81 165 ILE A C 1
ATOM 1276 O O . ILE A 1 165 ? -13.570 6.221 1.928 1.00 88.81 165 ILE A O 1
ATOM 1280 N N . ARG A 1 166 ? -11.965 5.064 2.975 1.00 86.06 166 ARG A N 1
ATOM 1281 C CA . ARG A 1 166 ? -12.179 5.714 4.271 1.00 86.06 166 ARG A CA 1
ATOM 1282 C C . ARG A 1 166 ? -11.878 7.214 4.248 1.00 86.06 166 ARG A C 1
ATOM 1284 O O . ARG A 1 166 ? -12.513 7.960 5.001 1.00 86.06 166 ARG A O 1
ATOM 1291 N N . ALA A 1 167 ? -10.898 7.631 3.448 1.00 83.19 167 ALA A N 1
ATOM 1292 C CA . ALA A 1 167 ? -10.493 9.026 3.301 1.00 83.19 167 ALA A CA 1
ATOM 1293 C C . ALA A 1 167 ? -11.447 9.833 2.402 1.00 83.19 167 ALA A C 1
ATOM 1295 O O . ALA A 1 167 ? -11.608 11.036 2.603 1.00 83.19 167 ALA A O 1
ATOM 1296 N N . ALA A 1 168 ? -12.095 9.189 1.429 1.00 82.62 168 ALA A N 1
ATOM 1297 C CA . ALA A 1 168 ? -12.971 9.840 0.463 1.00 82.62 168 ALA A CA 1
ATOM 1298 C C . ALA A 1 168 ? -14.419 9.931 0.979 1.00 82.62 168 ALA A C 1
ATOM 1300 O O . ALA A 1 168 ? -15.269 9.099 0.673 1.00 82.62 168 ALA A O 1
ATOM 1301 N N . SER A 1 169 ? -14.715 10.964 1.772 1.00 78.75 169 SER A N 1
ATOM 1302 C CA . SER A 1 169 ? -16.087 11.223 2.231 1.00 78.75 169 SER A CA 1
ATOM 1303 C C . SER A 1 169 ? -16.998 11.617 1.062 1.00 78.75 169 SER A C 1
ATOM 1305 O O . SER A 1 169 ? -16.672 12.533 0.313 1.00 78.75 169 SER A O 1
ATOM 1307 N N . GLY A 1 170 ? -18.160 10.967 0.937 1.00 83.25 170 GLY A N 1
ATOM 1308 C CA . GLY A 1 170 ? -19.171 11.299 -0.078 1.00 83.25 170 GLY A CA 1
ATOM 1309 C C . GLY A 1 170 ? -18.840 10.843 -1.504 1.00 83.25 170 GLY A C 1
ATOM 1310 O O . GLY A 1 170 ? -19.482 11.298 -2.444 1.00 83.25 170 GLY A O 1
ATOM 1311 N N . VAL A 1 171 ? -17.849 9.963 -1.673 1.00 88.00 171 VAL A N 1
ATOM 1312 C CA . VAL A 1 171 ? -17.484 9.363 -2.963 1.00 88.00 171 VAL A CA 1
ATOM 1313 C C . VAL A 1 171 ? -17.819 7.878 -2.931 1.00 88.00 171 VAL A C 1
ATOM 1315 O O . VAL A 1 171 ? -17.539 7.204 -1.938 1.00 88.00 171 VAL A O 1
ATOM 1318 N N . ASP A 1 172 ? -18.374 7.353 -4.024 1.00 90.56 172 ASP A N 1
ATOM 1319 C CA . ASP A 1 172 ? -18.680 5.928 -4.119 1.00 90.56 172 ASP A CA 1
ATOM 1320 C C . ASP A 1 172 ? -17.424 5.061 -3.898 1.00 90.56 172 ASP A C 1
ATOM 1322 O O . ASP A 1 172 ? -16.367 5.344 -4.483 1.00 90.56 172 ASP A O 1
ATOM 1326 N N . PRO A 1 173 ? -17.517 3.958 -3.126 1.00 89.62 173 PRO A N 1
ATOM 1327 C CA . PRO A 1 173 ? -16.356 3.141 -2.776 1.00 89.62 173 PRO A CA 1
ATOM 1328 C C . PRO A 1 173 ? -15.545 2.639 -3.976 1.00 89.62 173 PRO A C 1
ATOM 1330 O O . PRO A 1 173 ? -14.320 2.612 -3.925 1.00 89.62 173 PRO A O 1
ATOM 1333 N N . TRP A 1 174 ? -16.199 2.288 -5.085 1.00 88.19 174 TRP A N 1
ATOM 1334 C CA . TRP A 1 174 ? -15.532 1.786 -6.293 1.00 88.19 174 TRP A CA 1
ATOM 1335 C C . TRP A 1 174 ? -14.761 2.877 -7.066 1.00 88.19 174 TRP A C 1
ATOM 1337 O O . TRP A 1 174 ? -13.822 2.579 -7.812 1.00 88.19 174 TRP A O 1
ATOM 1347 N N . ILE A 1 175 ? -15.129 4.150 -6.888 1.00 87.56 175 ILE A N 1
ATOM 1348 C CA . ILE A 1 175 ? -14.395 5.309 -7.419 1.00 87.56 175 ILE A CA 1
ATOM 1349 C C . ILE A 1 175 ? -13.219 5.631 -6.493 1.00 87.56 175 ILE A C 1
ATOM 1351 O O . ILE A 1 175 ? -12.110 5.927 -6.955 1.00 87.56 175 ILE A O 1
ATOM 1355 N N . ALA A 1 176 ? -13.458 5.558 -5.181 1.00 88.69 176 ALA A N 1
ATOM 1356 C CA . ALA A 1 176 ? -12.455 5.794 -4.153 1.00 88.69 176 ALA A CA 1
ATOM 1357 C C . ALA A 1 176 ? -11.371 4.703 -4.108 1.00 88.69 176 ALA A C 1
ATOM 1359 O O . ALA A 1 176 ? -10.226 5.021 -3.816 1.00 88.69 176 ALA A O 1
ATOM 1360 N N . ALA A 1 177 ? -11.685 3.455 -4.456 1.00 91.06 177 ALA A N 1
ATOM 1361 C CA . ALA A 1 177 ? -10.719 2.375 -4.638 1.00 91.06 177 ALA A CA 1
ATOM 1362 C C . ALA A 1 177 ? -10.056 2.465 -6.024 1.00 91.06 177 ALA A C 1
ATOM 1364 O O . ALA A 1 177 ? -10.537 1.894 -7.003 1.00 91.06 177 ALA A O 1
ATOM 1365 N N . TYR A 1 178 ? -8.973 3.235 -6.128 1.00 90.50 178 TYR A N 1
ATOM 1366 C CA . TYR A 1 178 ? -8.294 3.496 -7.401 1.00 90.50 178 TYR A CA 1
ATOM 1367 C C . TYR A 1 178 ? -6.920 2.832 -7.536 1.00 90.50 178 TYR A C 1
ATOM 1369 O O . TYR A 1 178 ? -6.296 2.997 -8.585 1.00 90.50 178 TYR A O 1
ATOM 1377 N N . THR A 1 179 ? -6.443 2.091 -6.536 1.00 93.00 179 THR A N 1
ATOM 1378 C CA . THR A 1 179 ? -5.250 1.248 -6.673 1.00 93.00 179 THR A CA 1
ATOM 1379 C C . THR A 1 179 ? -5.633 -0.033 -7.406 1.00 93.00 179 THR A C 1
ATOM 1381 O O . THR A 1 179 ? -6.566 -0.736 -7.013 1.00 93.00 179 THR A O 1
ATOM 1384 N N . CYS A 1 180 ? -4.912 -0.346 -8.475 1.00 93.94 180 CYS A N 1
ATOM 1385 C CA . CYS A 1 180 ? -5.145 -1.502 -9.327 1.00 93.94 180 CYS A CA 1
ATOM 1386 C C . CYS A 1 180 ? -4.016 -2.516 -9.177 1.00 93.94 180 CYS A C 1
ATOM 1388 O O . CYS A 1 180 ? -2.844 -2.145 -9.199 1.00 93.94 180 CYS A O 1
ATOM 1390 N N . LEU A 1 181 ? -4.396 -3.791 -9.108 1.00 96.44 181 LEU A N 1
ATOM 1391 C CA . LEU A 1 181 ? -3.510 -4.934 -9.284 1.00 96.44 181 LEU A CA 1
ATOM 1392 C C . LEU A 1 181 ? -3.781 -5.554 -10.656 1.00 96.44 181 LEU A C 1
ATOM 1394 O O . LEU A 1 181 ? -4.920 -5.908 -10.954 1.00 96.44 181 LEU A O 1
ATOM 1398 N N . LEU A 1 182 ? -2.738 -5.706 -11.463 1.00 97.12 182 LEU A N 1
ATOM 1399 C CA . LEU A 1 182 ? -2.723 -6.558 -12.646 1.00 97.12 182 LEU A CA 1
ATOM 1400 C C . LEU A 1 182 ? -1.849 -7.769 -12.318 1.00 97.12 182 LEU A C 1
ATOM 1402 O O . LEU A 1 182 ? -0.656 -7.604 -12.074 1.00 97.12 182 LEU A O 1
ATOM 1406 N N . GLY A 1 183 ? -2.432 -8.962 -12.268 1.00 96.25 183 GLY A N 1
ATOM 1407 C CA . GLY A 1 183 ? -1.748 -10.189 -11.854 1.00 96.25 183 GLY A CA 1
ATOM 1408 C C . GLY A 1 183 ? -2.599 -11.014 -10.892 1.00 96.25 183 GLY A C 1
ATOM 1409 O O . GLY A 1 183 ? -3.758 -10.683 -10.639 1.00 96.25 183 GLY A O 1
ATOM 1410 N N . ASP A 1 184 ? -2.019 -12.087 -10.362 1.00 96.12 184 ASP A N 1
ATOM 1411 C CA . ASP A 1 184 ? -2.692 -12.988 -9.425 1.00 96.12 184 ASP A CA 1
ATOM 1412 C C . ASP A 1 184 ? -2.820 -12.344 -8.021 1.00 96.12 184 ASP A C 1
ATOM 1414 O O . ASP A 1 184 ? -1.799 -12.020 -7.398 1.00 96.12 184 ASP A O 1
ATOM 1418 N N . PRO A 1 185 ? -4.046 -12.134 -7.493 1.00 97.31 185 PRO A N 1
ATOM 1419 C CA . PRO A 1 185 ? -4.258 -11.564 -6.163 1.00 97.31 185 PRO A CA 1
ATOM 1420 C C . PRO A 1 185 ? -3.813 -12.471 -5.010 1.00 97.31 185 PRO A C 1
ATOM 1422 O O . PRO A 1 185 ? -3.582 -11.955 -3.911 1.00 97.31 185 PRO A O 1
ATOM 1425 N N . ASP A 1 186 ? -3.669 -13.776 -5.230 1.00 96.75 186 ASP A N 1
ATOM 1426 C CA . ASP A 1 186 ? -3.287 -14.743 -4.198 1.00 96.75 186 ASP A CA 1
ATOM 1427 C C . ASP A 1 186 ? -1.771 -14.938 -4.092 1.00 96.75 186 ASP A C 1
ATOM 1429 O O . ASP A 1 186 ? -1.285 -15.596 -3.167 1.00 96.75 186 ASP A O 1
ATOM 1433 N N . LEU A 1 187 ? -1.007 -14.288 -4.973 1.00 93.94 187 LEU A N 1
ATOM 1434 C CA . LEU A 1 187 ? 0.444 -14.364 -5.002 1.00 93.94 187 LEU A CA 1
ATOM 1435 C C . LEU A 1 187 ? 1.079 -13.839 -3.710 1.00 93.94 187 LEU A C 1
ATOM 1437 O O . LEU A 1 187 ? 0.744 -12.754 -3.225 1.00 93.94 187 LEU A O 1
ATOM 1441 N N . ARG A 1 188 ? 2.041 -14.601 -3.181 1.00 92.62 188 ARG A N 1
ATOM 1442 C CA . ARG A 1 188 ? 2.792 -14.308 -1.952 1.00 92.62 188 ARG A CA 1
ATOM 1443 C C . ARG A 1 188 ? 4.289 -14.447 -2.190 1.00 92.62 188 ARG A C 1
ATOM 1445 O O . ARG A 1 188 ? 4.723 -15.225 -3.037 1.00 92.62 188 ARG A O 1
ATOM 1452 N N . LEU A 1 189 ? 5.083 -13.731 -1.398 1.00 87.94 189 LEU A N 1
ATOM 1453 C CA . LEU A 1 189 ? 6.526 -13.945 -1.364 1.00 87.94 189 LEU A CA 1
ATOM 1454 C C . LEU A 1 189 ? 6.839 -15.235 -0.600 1.00 87.94 189 LEU A C 1
ATOM 1456 O O . LEU A 1 189 ? 6.381 -15.415 0.527 1.00 87.94 189 LEU A O 1
ATOM 1460 N N . SER A 1 190 ? 7.658 -16.107 -1.190 1.00 80.00 190 SER A N 1
ATOM 1461 C CA . SER A 1 190 ? 8.053 -17.385 -0.579 1.00 80.00 190 SER A CA 1
ATOM 1462 C C . SER A 1 190 ? 8.840 -17.215 0.723 1.00 80.00 190 SER A C 1
ATOM 1464 O O . SER A 1 190 ? 8.756 -18.060 1.606 1.00 80.00 190 SER A O 1
ATOM 1466 N N . ASN A 1 191 ? 9.592 -16.117 0.847 1.00 72.44 191 ASN A N 1
ATOM 1467 C CA . ASN A 1 191 ? 10.507 -15.859 1.962 1.00 72.44 191 ASN A CA 1
ATOM 1468 C C . ASN A 1 191 ? 9.922 -14.872 2.983 1.00 72.44 191 ASN A C 1
ATOM 1470 O O . ASN A 1 191 ? 10.666 -14.194 3.686 1.00 72.44 191 ASN A O 1
ATOM 1474 N N . ALA A 1 192 ? 8.598 -14.736 3.028 1.00 75.00 192 ALA A N 1
ATOM 1475 C CA . ALA A 1 192 ? 7.958 -13.838 3.969 1.00 75.00 192 ALA A CA 1
ATOM 1476 C C . ALA A 1 192 ? 8.244 -14.241 5.423 1.00 75.00 192 ALA A C 1
ATOM 1478 O O . ALA A 1 192 ? 8.056 -15.390 5.826 1.00 75.00 192 ALA A O 1
ATOM 1479 N N . THR A 1 193 ? 8.656 -13.270 6.233 1.00 66.38 193 THR A N 1
ATOM 1480 C CA . THR A 1 193 ? 8.858 -13.468 7.663 1.00 66.38 193 THR A CA 1
ATOM 1481 C C . THR A 1 193 ? 7.490 -13.449 8.337 1.00 66.38 193 THR A C 1
ATOM 1483 O O . THR A 1 193 ? 6.899 -12.385 8.505 1.00 66.38 193 THR A O 1
ATOM 1486 N N . GLY A 1 194 ? 6.978 -14.605 8.758 1.00 65.38 194 GLY A N 1
ATOM 1487 C CA . GLY A 1 194 ? 5.737 -14.701 9.545 1.00 65.38 194 GLY A CA 1
ATOM 1488 C C . GLY A 1 194 ? 5.872 -14.202 10.992 1.00 65.38 194 GLY A C 1
ATOM 1489 O O . GLY A 1 194 ? 5.146 -14.662 11.865 1.00 65.38 194 GLY A O 1
ATOM 1490 N N . GLN A 1 195 ? 6.849 -13.339 11.274 1.00 70.25 195 GLN A N 1
ATOM 1491 C CA . GLN A 1 195 ? 7.135 -12.843 12.617 1.00 70.25 195 GLN A CA 1
ATOM 1492 C C . GLN A 1 195 ? 6.263 -11.624 12.923 1.00 70.25 195 GLN A C 1
ATOM 1494 O O . GLN A 1 195 ? 6.117 -10.731 12.091 1.00 70.25 195 GLN A O 1
ATOM 1499 N N . GLU A 1 196 ? 5.695 -11.591 14.127 1.00 83.06 196 GLU A N 1
ATOM 1500 C CA . GLU A 1 196 ? 4.901 -10.461 14.603 1.00 83.06 196 GLU A CA 1
ATOM 1501 C C . GLU A 1 196 ? 5.813 -9.288 14.991 1.00 83.06 196 GLU A C 1
ATOM 1503 O O . GLU A 1 196 ? 6.677 -9.418 15.860 1.00 83.06 196 GLU A O 1
ATOM 1508 N N . ASP A 1 197 ? 5.609 -8.124 14.371 1.00 89.81 197 ASP A N 1
ATOM 1509 C CA . ASP A 1 197 ? 6.363 -6.906 14.710 1.00 89.81 197 ASP A CA 1
ATOM 1510 C C . ASP A 1 197 ? 5.750 -6.127 15.875 1.00 89.81 197 ASP A C 1
ATOM 15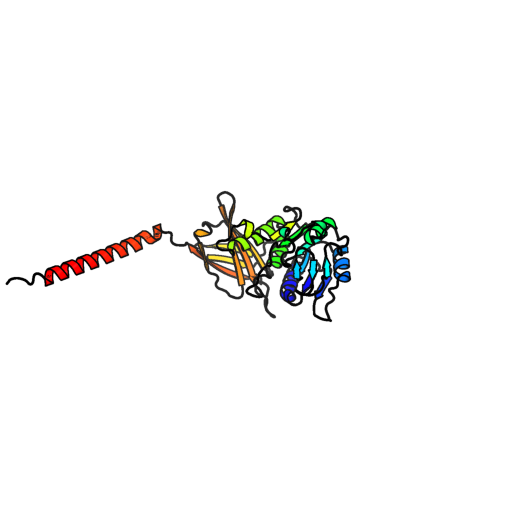12 O O . ASP A 1 197 ? 6.413 -5.284 16.482 1.00 89.81 197 ASP A O 1
ATOM 1516 N N . ALA A 1 198 ? 4.485 -6.396 16.198 1.00 93.19 198 ALA A N 1
ATOM 1517 C CA . ALA A 1 198 ? 3.779 -5.744 17.285 1.00 93.19 198 ALA A CA 1
ATOM 1518 C C . ALA A 1 198 ? 2.731 -6.661 17.912 1.00 93.19 198 ALA A C 1
ATOM 1520 O O . ALA A 1 198 ? 2.059 -7.424 17.222 1.00 93.19 198 ALA A O 1
ATOM 1521 N N . SER A 1 199 ? 2.534 -6.492 19.216 1.00 94.94 199 SER A N 1
ATOM 1522 C CA . SER A 1 199 ? 1.386 -7.044 19.934 1.00 94.94 199 SER A CA 1
ATOM 1523 C C . SER A 1 199 ? 0.336 -5.956 20.132 1.00 94.94 199 SER A C 1
ATOM 1525 O O . SER A 1 199 ? 0.671 -4.798 20.397 1.00 94.94 199 SER A O 1
ATOM 1527 N N . VAL A 1 200 ? -0.941 -6.314 20.004 1.00 95.75 200 VAL A N 1
ATOM 1528 C CA . VAL A 1 200 ? -2.051 -5.369 20.158 1.00 95.75 200 VAL A CA 1
ATOM 1529 C C . VAL A 1 200 ? -2.972 -5.828 21.271 1.00 95.75 200 VAL A C 1
ATOM 1531 O O . VAL A 1 200 ? -3.406 -6.977 21.299 1.00 95.75 200 VAL A O 1
ATOM 1534 N N . LYS A 1 201 ? -3.275 -4.913 22.191 1.00 95.81 201 LYS A N 1
ATOM 1535 C CA . LYS A 1 201 ? -4.233 -5.130 23.275 1.00 95.81 201 LYS A CA 1
ATOM 1536 C C . LYS A 1 201 ? -5.379 -4.142 23.150 1.00 95.81 201 LYS A C 1
ATOM 1538 O O . LYS A 1 201 ? -5.149 -2.936 23.050 1.00 95.81 201 LYS A O 1
ATOM 1543 N N . LEU A 1 202 ? -6.598 -4.669 23.167 1.00 94.31 202 LEU A N 1
ATOM 1544 C CA . LEU A 1 202 ? -7.826 -3.891 23.216 1.00 94.31 202 LEU A CA 1
ATOM 1545 C C . LEU A 1 202 ? -8.289 -3.781 24.670 1.00 94.31 202 LEU A C 1
ATOM 1547 O O . LEU A 1 202 ? -8.559 -4.793 25.309 1.00 94.31 202 LEU A O 1
ATOM 1551 N N . ASN A 1 203 ? -8.396 -2.552 25.159 1.00 92.25 203 ASN A N 1
ATOM 1552 C CA . ASN A 1 203 ? -9.037 -2.211 26.424 1.00 92.25 203 ASN A CA 1
ATOM 1553 C C . ASN A 1 203 ? -10.363 -1.478 26.141 1.00 92.25 203 ASN A C 1
ATOM 1555 O O . ASN A 1 203 ? -10.675 -1.159 24.989 1.00 92.25 203 ASN A O 1
ATOM 1559 N N . GLU A 1 204 ? -11.129 -1.164 27.190 1.00 87.44 204 GLU A N 1
ATOM 1560 C CA . GLU A 1 204 ? -12.477 -0.575 27.075 1.00 87.44 204 GLU A CA 1
ATOM 1561 C C . GLU A 1 204 ? -12.554 0.693 26.210 1.00 87.44 204 GLU A C 1
ATOM 1563 O O . GLU A 1 204 ? -13.521 0.853 25.477 1.00 87.44 204 GLU A O 1
ATOM 1568 N N . ASN A 1 205 ? -11.544 1.572 26.267 1.00 91.25 205 ASN A N 1
ATOM 1569 C CA . ASN A 1 205 ? -11.516 2.845 25.522 1.00 91.25 205 ASN A CA 1
ATOM 1570 C C . ASN A 1 205 ? -10.168 3.127 24.835 1.00 91.25 205 ASN A C 1
ATOM 1572 O O . ASN A 1 205 ? -9.943 4.212 24.292 1.00 91.25 205 ASN A O 1
ATOM 1576 N N . GLU A 1 206 ? -9.234 2.179 24.894 1.00 94.12 206 GLU A N 1
ATOM 1577 C CA . GLU A 1 206 ? -7.873 2.362 24.394 1.00 94.12 206 GLU A CA 1
ATOM 1578 C C . GLU A 1 206 ? -7.379 1.094 23.704 1.00 94.12 206 GLU A C 1
ATOM 1580 O O . GLU A 1 206 ? -7.655 -0.022 24.139 1.00 94.12 206 GLU A O 1
ATOM 1585 N N . ILE A 1 207 ? -6.627 1.274 22.625 1.00 95.31 207 ILE A N 1
ATOM 1586 C CA . ILE A 1 207 ? -5.893 0.216 21.942 1.00 95.31 207 ILE A CA 1
ATOM 1587 C C . ILE A 1 207 ? -4.411 0.510 22.124 1.00 95.31 207 ILE A C 1
ATOM 1589 O O . ILE A 1 207 ? -3.939 1.583 21.740 1.00 95.31 207 ILE A O 1
ATOM 1593 N N . SER A 1 208 ? -3.683 -0.447 22.686 1.00 95.19 208 SER A N 1
ATOM 1594 C CA . SER A 1 208 ? -2.240 -0.347 22.887 1.00 95.19 208 SER A CA 1
ATOM 1595 C C . SER A 1 208 ? -1.525 -1.233 21.881 1.00 95.19 208 SER A C 1
ATOM 1597 O O . SER A 1 208 ? -1.693 -2.453 21.901 1.00 95.19 208 SER A O 1
ATOM 1599 N N . VAL A 1 209 ? -0.721 -0.618 21.017 1.00 95.88 209 VAL A N 1
ATOM 1600 C CA . VAL A 1 209 ? 0.152 -1.312 20.066 1.00 95.88 209 VAL A CA 1
ATOM 1601 C C . VAL A 1 209 ? 1.575 -1.259 20.607 1.00 95.88 209 VAL A C 1
ATOM 1603 O O . VAL A 1 209 ? 2.182 -0.189 20.637 1.00 95.88 209 VAL A O 1
ATOM 1606 N N . ASN A 1 210 ? 2.079 -2.397 21.079 1.00 95.94 210 ASN A N 1
ATOM 1607 C CA . ASN A 1 210 ? 3.424 -2.531 21.632 1.00 95.94 210 ASN A CA 1
ATOM 1608 C C . ASN A 1 210 ? 4.359 -3.127 20.580 1.00 95.94 210 ASN A C 1
ATOM 1610 O O . ASN A 1 210 ? 4.148 -4.259 20.134 1.00 95.94 210 ASN A O 1
ATOM 1614 N N . ILE A 1 211 ? 5.375 -2.361 20.201 1.00 95.81 211 ILE A N 1
ATOM 1615 C CA . ILE A 1 211 ? 6.340 -2.721 19.171 1.00 95.81 211 ILE A CA 1
ATOM 1616 C C . ILE A 1 211 ? 7.321 -3.745 19.738 1.00 95.81 211 ILE A C 1
ATOM 1618 O O . ILE A 1 211 ? 7.995 -3.505 20.737 1.00 95.81 211 ILE A O 1
ATOM 1622 N N . LEU A 1 212 ? 7.420 -4.896 19.081 1.00 94.75 212 LEU A N 1
ATOM 1623 C CA . LEU A 1 212 ? 8.269 -6.005 19.515 1.00 94.75 212 LEU A CA 1
ATOM 1624 C C . LEU A 1 212 ? 9.650 -5.961 18.861 1.00 94.75 212 LEU A C 1
ATOM 1626 O O . LEU A 1 212 ? 10.616 -6.477 19.421 1.00 94.75 212 LEU A O 1
ATOM 1630 N N . ARG A 1 213 ? 9.751 -5.371 17.666 1.00 90.62 213 ARG A N 1
ATOM 1631 C CA . ARG A 1 213 ? 10.968 -5.372 16.849 1.00 90.62 213 ARG A CA 1
ATOM 1632 C C . ARG A 1 213 ? 11.159 -4.031 16.167 1.00 90.62 213 ARG A C 1
ATOM 1634 O O . ARG A 1 213 ? 10.204 -3.295 15.944 1.00 90.62 213 ARG A O 1
ATOM 1641 N N . GLU A 1 214 ? 12.405 -3.717 15.839 1.00 91.12 214 GLU A N 1
ATOM 1642 C CA . GLU A 1 214 ? 12.683 -2.516 15.067 1.00 91.12 214 GLU A CA 1
ATOM 1643 C C . GLU A 1 214 ? 12.069 -2.641 13.669 1.00 91.12 214 GLU A C 1
ATOM 1645 O O . GLU A 1 214 ? 12.397 -3.572 12.936 1.00 91.12 214 GLU A O 1
ATOM 1650 N N . THR A 1 215 ? 11.187 -1.711 13.305 1.00 89.69 215 THR A N 1
ATOM 1651 C CA . THR A 1 215 ? 10.492 -1.733 12.013 1.00 89.69 215 THR A CA 1
ATOM 1652 C C . THR A 1 215 ? 10.059 -0.338 11.582 1.00 89.69 215 THR A C 1
ATOM 1654 O O . THR A 1 215 ? 9.867 0.562 12.401 1.00 89.69 215 THR A O 1
ATOM 1657 N N . CYS A 1 216 ? 9.910 -0.144 10.278 1.00 85.56 216 CYS A N 1
ATOM 1658 C CA . CYS A 1 216 ? 9.542 1.139 9.697 1.00 85.56 216 CYS A CA 1
ATOM 1659 C C . CYS A 1 216 ? 8.037 1.454 9.849 1.00 85.56 216 CYS A C 1
ATOM 1661 O O . CYS A 1 216 ? 7.632 2.616 10.002 1.00 85.56 216 CYS A O 1
ATOM 1663 N N . CYS A 1 217 ? 7.206 0.413 9.869 1.00 89.50 217 CYS A N 1
ATOM 1664 C CA . CYS A 1 217 ? 5.764 0.509 10.008 1.00 89.50 217 CYS A CA 1
ATOM 1665 C C . CYS A 1 217 ? 5.180 -0.779 10.598 1.00 89.50 217 CYS A C 1
ATOM 1667 O O . CYS A 1 217 ? 5.860 -1.790 10.708 1.00 89.50 217 CYS A O 1
ATOM 1669 N N . VAL A 1 218 ? 3.921 -0.728 11.022 1.00 92.12 218 VAL A N 1
ATOM 1670 C CA . VAL A 1 218 ? 3.220 -1.866 11.621 1.00 92.12 218 VAL A CA 1
ATOM 1671 C C . VAL A 1 218 ? 1.825 -1.965 11.045 1.00 92.12 218 VAL A C 1
ATOM 1673 O O . VAL A 1 218 ? 1.107 -0.965 10.971 1.00 92.12 218 VAL A O 1
ATOM 1676 N N . THR A 1 219 ? 1.413 -3.187 10.720 1.00 93.50 219 THR A N 1
ATOM 1677 C CA . THR A 1 219 ? 0.010 -3.515 10.458 1.00 93.50 219 THR A CA 1
ATOM 1678 C C . THR A 1 219 ? -0.511 -4.495 11.494 1.00 93.50 219 THR A C 1
ATOM 1680 O O . THR A 1 219 ? 0.171 -5.466 11.811 1.00 93.50 219 THR A O 1
ATOM 1683 N N . SER A 1 220 ? -1.733 -4.295 11.976 1.00 93.62 220 SER A N 1
ATOM 1684 C CA . SER A 1 220 ? -2.405 -5.261 12.844 1.00 93.62 220 SER A CA 1
ATOM 1685 C C . SER A 1 220 ? -3.896 -5.349 12.548 1.00 93.62 220 SER A C 1
ATOM 1687 O O . SER A 1 220 ? -4.495 -4.427 11.989 1.00 93.62 220 SER A O 1
ATOM 1689 N N . ARG A 1 221 ? -4.485 -6.487 12.908 1.00 93.44 221 ARG A N 1
ATOM 1690 C CA . ARG A 1 221 ? -5.898 -6.810 12.724 1.00 93.44 221 ARG A CA 1
ATOM 1691 C C . ARG A 1 221 ? -6.414 -7.378 14.031 1.00 93.44 221 ARG A C 1
ATOM 1693 O O . ARG A 1 221 ? -5.903 -8.395 14.491 1.00 93.44 221 ARG A O 1
ATOM 1700 N N . ILE A 1 222 ? -7.414 -6.730 14.609 1.00 95.19 222 ILE A N 1
ATOM 1701 C CA . ILE A 1 222 ? -8.050 -7.197 15.840 1.00 95.19 222 ILE A CA 1
ATOM 1702 C C . ILE A 1 222 ? -9.562 -7.222 15.670 1.00 95.19 222 ILE A C 1
ATOM 1704 O O . ILE A 1 222 ? -10.132 -6.369 14.986 1.00 95.19 222 ILE A O 1
ATOM 1708 N N . GLU A 1 223 ? -10.213 -8.197 16.295 1.00 96.06 223 GLU A N 1
ATOM 1709 C CA . GLU A 1 223 ? -11.663 -8.168 16.454 1.00 96.06 223 GLU A CA 1
ATOM 1710 C C . GLU A 1 223 ? -12.045 -6.943 17.289 1.00 96.06 223 GLU A C 1
ATOM 1712 O O . GLU A 1 223 ? -11.398 -6.623 18.289 1.00 96.06 223 GLU A O 1
ATOM 1717 N N . PHE A 1 224 ? -13.057 -6.217 16.831 1.00 96.12 224 PHE A N 1
ATOM 1718 C CA . PHE A 1 224 ? -13.473 -4.954 17.408 1.00 96.12 224 PHE A CA 1
ATOM 1719 C C . PHE A 1 224 ? -14.986 -4.978 17.643 1.00 96.12 224 PHE A C 1
ATOM 1721 O O . PHE A 1 224 ? -15.724 -5.464 16.792 1.00 96.12 224 PHE A O 1
ATOM 1728 N N . PRO A 1 225 ? -15.484 -4.475 18.780 1.00 93.12 225 PRO A N 1
ATOM 1729 C CA . PRO A 1 225 ? -16.893 -4.644 19.136 1.00 93.12 225 PRO A CA 1
ATOM 1730 C C . PRO A 1 225 ? -17.847 -3.653 18.450 1.00 93.12 225 PRO A C 1
ATOM 1732 O O . PRO A 1 225 ? -19.056 -3.778 18.617 1.00 93.12 225 PRO A O 1
ATOM 1735 N N . TYR A 1 226 ? -17.339 -2.672 17.695 1.00 92.69 226 TYR A N 1
ATOM 1736 C CA . TYR A 1 226 ? -18.143 -1.584 17.124 1.00 92.69 226 TYR A CA 1
ATOM 1737 C C . TYR A 1 226 ? -17.999 -1.488 15.602 1.00 92.69 226 TYR A C 1
ATOM 1739 O O . TYR A 1 226 ? -16.917 -1.720 15.056 1.00 92.69 226 TYR A O 1
ATOM 1747 N N . ALA A 1 227 ? -19.066 -1.067 14.923 1.00 91.81 227 ALA A N 1
ATOM 1748 C CA . ALA A 1 227 ? -19.016 -0.700 13.513 1.00 91.81 227 ALA A CA 1
ATOM 1749 C C . ALA A 1 227 ? -18.255 0.624 13.295 1.00 91.81 227 ALA A C 1
ATOM 1751 O O . ALA A 1 227 ? -18.048 1.422 14.216 1.00 91.81 227 ALA A O 1
ATOM 1752 N N . ALA A 1 228 ? -17.847 0.889 12.049 1.00 89.19 228 ALA A N 1
ATOM 1753 C CA . ALA A 1 228 ? -17.077 2.084 11.690 1.00 89.19 228 ALA A CA 1
ATOM 1754 C C . ALA A 1 228 ? -17.820 3.393 12.015 1.00 89.19 228 ALA A C 1
ATOM 1756 O O . ALA A 1 228 ? -17.212 4.402 12.382 1.00 89.19 228 ALA A O 1
ATOM 1757 N N . GLU A 1 229 ? -19.142 3.377 11.885 1.00 87.81 229 GLU A N 1
ATOM 1758 C CA . GLU A 1 229 ? -20.026 4.519 12.082 1.00 87.81 229 GLU A CA 1
ATOM 1759 C C . GLU A 1 229 ? -20.217 4.833 13.567 1.00 87.81 229 GLU A C 1
ATOM 1761 O O . GLU A 1 229 ? -20.440 5.994 13.913 1.00 87.81 229 GLU A O 1
ATOM 1766 N N . GLU A 1 230 ? -20.064 3.835 14.437 1.00 89.44 230 GLU A N 1
ATOM 1767 C CA . GLU A 1 230 ? -20.324 3.915 15.876 1.00 89.44 230 GLU A CA 1
ATOM 1768 C C . GLU A 1 230 ? -19.134 4.432 16.682 1.00 89.44 230 GLU A C 1
ATOM 1770 O O . GLU A 1 230 ? -19.290 4.751 17.856 1.00 89.44 230 GLU A O 1
ATOM 1775 N N . VAL A 1 231 ? -17.945 4.536 16.088 1.00 91.50 231 VAL A N 1
ATOM 1776 C CA . VAL A 1 231 ? -16.716 4.876 16.813 1.00 91.50 231 VAL A CA 1
ATOM 1777 C C . VAL A 1 231 ? -16.018 6.100 16.226 1.00 91.50 231 VAL A C 1
ATOM 1779 O O . VAL A 1 231 ? -16.062 6.382 15.025 1.00 91.50 231 VAL A O 1
ATOM 1782 N N . LYS A 1 232 ? -15.349 6.858 17.092 1.00 90.94 232 LYS A N 1
ATOM 1783 C CA . LYS A 1 232 ? -14.396 7.902 16.716 1.00 90.94 232 LYS A CA 1
ATOM 1784 C C . LYS A 1 232 ? -13.058 7.625 17.392 1.00 90.94 232 LYS A C 1
ATOM 1786 O O . LYS A 1 232 ? -13.006 7.455 18.604 1.00 90.94 232 LYS A O 1
ATOM 1791 N N . PHE A 1 233 ? -11.984 7.625 16.610 1.00 90.81 233 PHE A N 1
ATOM 1792 C CA . PHE A 1 233 ? -10.621 7.468 17.115 1.00 90.81 233 PHE A CA 1
ATOM 1793 C C . PHE A 1 233 ? -9.984 8.826 17.399 1.00 90.81 233 PHE A C 1
ATOM 1795 O O . PHE A 1 233 ? -10.177 9.786 16.649 1.00 90.81 233 PHE A O 1
ATOM 1802 N N . GLU A 1 234 ? -9.198 8.894 18.467 1.00 87.38 234 GLU A N 1
ATOM 1803 C CA . GLU A 1 234 ? -8.377 10.046 18.798 1.00 87.38 234 GLU A CA 1
ATOM 1804 C C . GLU A 1 234 ? -6.962 9.873 18.245 1.00 87.38 234 GLU A C 1
ATOM 1806 O O . GLU A 1 234 ? -6.210 8.967 18.614 1.00 87.38 234 GLU A O 1
ATOM 1811 N N . LEU A 1 235 ? -6.579 10.783 17.356 1.00 75.94 235 LEU A N 1
ATOM 1812 C CA . LEU A 1 235 ? -5.289 10.756 16.678 1.00 75.94 235 LEU A CA 1
ATOM 1813 C C . LEU A 1 235 ? -4.353 11.795 17.310 1.00 75.94 235 LEU A C 1
ATOM 1815 O O . LEU A 1 235 ? -4.041 12.822 16.719 1.00 75.94 235 LEU A O 1
ATOM 1819 N N . LYS A 1 236 ? -3.936 11.542 18.555 1.00 68.06 236 LYS A N 1
ATOM 1820 C CA . LYS A 1 236 ? -2.934 12.346 19.277 1.00 68.06 236 LYS A CA 1
ATOM 1821 C C . LYS A 1 236 ? -1.533 11.768 19.093 1.00 68.06 236 LYS A C 1
ATOM 1823 O O . LYS A 1 236 ? -1.210 10.812 19.792 1.00 68.06 236 LYS A O 1
ATOM 1828 N N . ASN A 1 237 ? -0.751 12.302 18.154 1.00 70.06 237 ASN A N 1
ATOM 1829 C CA . ASN A 1 237 ? 0.726 12.327 18.087 1.00 70.06 237 ASN A CA 1
ATOM 1830 C C . ASN A 1 237 ? 1.107 12.736 16.647 1.00 70.06 237 ASN A C 1
ATOM 1832 O O . ASN A 1 237 ? 0.792 11.977 15.729 1.00 70.06 237 ASN A O 1
ATOM 1836 N N . PRO A 1 238 ? 1.747 13.896 16.425 1.00 69.81 238 PRO A N 1
ATOM 1837 C CA . PRO A 1 238 ? 2.079 14.357 15.078 1.00 69.81 238 PRO A CA 1
ATOM 1838 C C . PRO A 1 238 ? 3.137 13.498 14.365 1.00 69.81 238 PRO A C 1
ATOM 1840 O O . PRO A 1 238 ? 3.173 13.532 13.133 1.00 69.81 238 PRO A O 1
ATOM 1843 N N . ASP A 1 239 ? 3.936 12.719 15.101 1.00 79.62 239 ASP A N 1
ATOM 1844 C CA . ASP A 1 239 ? 5.097 11.971 14.591 1.00 79.62 239 ASP A CA 1
ATOM 1845 C C . ASP A 1 239 ? 4.743 10.552 14.130 1.00 79.62 239 ASP A C 1
ATOM 1847 O O . ASP A 1 239 ? 5.465 9.940 13.341 1.00 79.62 239 ASP A O 1
ATOM 1851 N N . VAL A 1 240 ? 3.611 10.020 14.602 1.00 85.69 240 VAL A N 1
ATOM 1852 C CA . VAL A 1 240 ? 3.095 8.711 14.191 1.00 85.69 240 VAL A CA 1
ATOM 1853 C C . VAL A 1 240 ? 1.850 8.919 13.357 1.00 85.69 240 VAL A C 1
ATOM 1855 O O . VAL A 1 240 ? 0.783 9.260 13.872 1.00 85.69 240 VAL A O 1
ATOM 1858 N N . ARG A 1 241 ? 1.955 8.621 12.066 1.00 85.50 241 ARG A N 1
ATOM 1859 C CA . ARG A 1 241 ? 0.781 8.504 11.218 1.00 85.50 241 ARG A CA 1
ATOM 1860 C C . ARG A 1 241 ? 0.037 7.224 11.575 1.00 85.50 241 ARG A C 1
ATOM 1862 O O . ARG A 1 241 ? 0.612 6.140 11.656 1.00 85.50 241 ARG A O 1
ATOM 1869 N N . ARG A 1 242 ? -1.269 7.376 11.766 1.00 87.81 242 ARG A N 1
ATOM 1870 C CA . ARG A 1 242 ? -2.190 6.306 12.143 1.00 87.81 242 ARG A CA 1
ATOM 1871 C C . ARG A 1 242 ? -3.287 6.249 11.109 1.00 87.81 242 ARG A C 1
ATOM 1873 O O . ARG A 1 242 ? -3.984 7.239 10.894 1.00 87.81 242 ARG A O 1
ATOM 1880 N N . VAL A 1 243 ? -3.443 5.097 10.487 1.00 89.31 243 VAL A N 1
ATOM 1881 C CA . VAL A 1 243 ? -4.538 4.842 9.568 1.00 89.31 243 VAL A CA 1
ATOM 1882 C C . VAL A 1 243 ? -5.334 3.674 10.116 1.00 89.31 243 VAL A C 1
ATOM 1884 O O . VAL A 1 243 ? -4.802 2.590 10.332 1.00 89.31 243 VAL A O 1
ATOM 1887 N N . LEU A 1 244 ? -6.605 3.940 10.398 1.00 91.62 244 LEU A N 1
ATOM 1888 C CA . LEU A 1 244 ? -7.511 3.022 11.072 1.00 91.62 244 LEU A CA 1
ATOM 1889 C C . LEU A 1 244 ? -8.765 2.883 10.224 1.00 91.62 244 LEU A C 1
ATOM 1891 O O . LEU A 1 244 ? -9.383 3.888 9.860 1.00 91.62 244 LEU A O 1
ATOM 1895 N N . PHE A 1 245 ? -9.157 1.652 9.928 1.00 92.69 245 PHE A N 1
ATOM 1896 C CA . PHE A 1 245 ? -10.424 1.380 9.262 1.00 92.69 245 PHE A CA 1
ATOM 1897 C C . PHE A 1 245 ? -11.015 0.064 9.756 1.00 92.69 245 PHE A C 1
ATOM 1899 O O . PHE A 1 245 ? -10.297 -0.889 10.058 1.00 92.69 245 PHE A O 1
ATOM 1906 N N . ILE A 1 246 ? -12.340 0.023 9.847 1.00 94.56 246 ILE A N 1
ATOM 1907 C CA . ILE A 1 246 ? -13.074 -1.159 10.289 1.00 94.56 246 ILE A CA 1
ATOM 1908 C C . ILE A 1 246 ? -13.691 -1.825 9.065 1.00 94.56 246 ILE A C 1
ATOM 1910 O O . ILE A 1 246 ? -14.295 -1.162 8.225 1.00 94.56 246 ILE A O 1
ATOM 1914 N N . THR A 1 247 ? -13.518 -3.137 8.970 1.00 93.75 247 THR A N 1
ATOM 1915 C CA . THR A 1 247 ? -14.129 -3.994 7.950 1.00 93.75 247 THR A CA 1
ATOM 1916 C C . THR A 1 247 ? -15.057 -4.993 8.612 1.00 93.75 247 THR A C 1
ATOM 1918 O O . THR A 1 247 ? -14.763 -5.456 9.711 1.00 93.75 247 THR A O 1
ATOM 1921 N N . LYS A 1 248 ? -16.135 -5.379 7.932 1.00 93.19 248 LYS A N 1
ATOM 1922 C CA . LYS A 1 248 ? -16.984 -6.489 8.363 1.00 93.19 248 LYS A CA 1
ATOM 1923 C C . LYS A 1 248 ? -16.529 -7.770 7.664 1.00 93.19 248 LYS A C 1
ATOM 1925 O O . LYS A 1 248 ? -16.533 -7.827 6.437 1.00 93.19 248 LYS A O 1
ATOM 1930 N N . GLU A 1 249 ? -16.112 -8.768 8.435 1.00 92.56 249 GLU A N 1
ATOM 1931 C CA . GLU A 1 249 ? -15.704 -10.086 7.938 1.00 92.56 249 GLU A CA 1
ATOM 1932 C C . GLU A 1 249 ? -16.623 -11.144 8.563 1.00 92.56 249 GLU A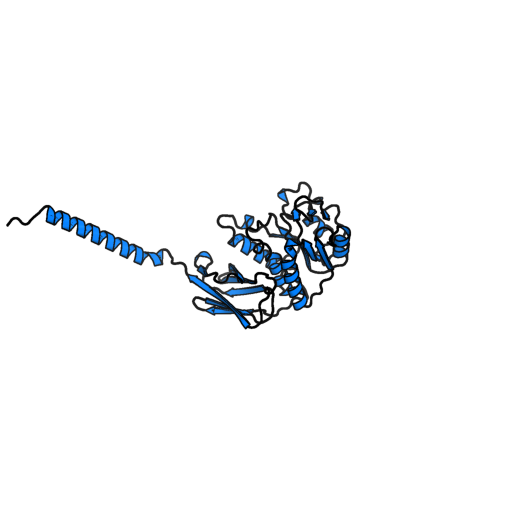 C 1
ATOM 1934 O O . GLU A 1 249 ? -16.490 -11.494 9.736 1.00 92.56 249 GLU A O 1
ATOM 1939 N N . GLY A 1 250 ? -17.617 -11.598 7.791 1.00 91.94 250 GLY A N 1
ATOM 1940 C CA . GLY A 1 250 ? -18.731 -12.385 8.325 1.00 91.94 250 GLY A CA 1
ATOM 1941 C C . GLY A 1 250 ? -19.543 -11.568 9.335 1.00 91.94 250 GLY A C 1
ATOM 1942 O O . GLY A 1 250 ? -19.984 -10.459 9.029 1.00 91.94 250 GLY A O 1
ATOM 1943 N N . ASP A 1 251 ? -19.692 -12.097 10.548 1.00 92.12 251 ASP A N 1
ATOM 1944 C CA . ASP A 1 251 ? -20.413 -11.440 11.647 1.00 92.12 251 ASP A CA 1
ATOM 1945 C C . ASP A 1 251 ? -19.519 -10.571 12.540 1.00 92.12 251 ASP A C 1
ATOM 1947 O O . ASP A 1 251 ? -20.004 -9.931 13.472 1.00 92.12 251 ASP A O 1
ATOM 1951 N N . LYS A 1 252 ? -18.213 -10.521 12.260 1.00 96.06 252 LYS A N 1
ATOM 1952 C CA . LYS A 1 252 ? -17.235 -9.814 13.089 1.00 96.06 252 LYS A CA 1
ATOM 1953 C C . LYS A 1 252 ? -16.833 -8.489 12.463 1.00 96.06 252 LYS A C 1
ATOM 1955 O O . LYS A 1 252 ? -16.582 -8.405 11.257 1.00 96.06 252 LYS A O 1
ATOM 1960 N N . TYR A 1 253 ? -16.698 -7.461 13.294 1.00 96.69 253 TYR A N 1
ATOM 1961 C CA . TYR A 1 253 ? -15.998 -6.245 12.900 1.00 96.69 253 TYR A CA 1
ATOM 1962 C C . TYR A 1 253 ? -14.512 -6.410 13.201 1.00 96.69 253 TYR A C 1
ATOM 1964 O O . TYR A 1 253 ? -14.118 -6.794 14.298 1.00 96.69 253 TYR A O 1
ATOM 1972 N N . ILE A 1 254 ? -13.682 -6.132 12.206 1.00 96.81 254 ILE A N 1
ATOM 1973 C CA . ILE A 1 254 ? -12.229 -6.211 12.299 1.00 96.81 254 ILE A CA 1
ATOM 1974 C C . ILE A 1 254 ? -11.680 -4.799 12.174 1.00 96.81 254 ILE A C 1
ATOM 1976 O O . ILE A 1 254 ? -11.861 -4.145 11.143 1.00 96.81 254 ILE A O 1
ATOM 1980 N N . LEU A 1 255 ? -10.996 -4.332 13.214 1.00 96.31 255 LEU A N 1
ATOM 1981 C CA . LEU A 1 255 ? -10.223 -3.104 13.159 1.00 96.31 255 LEU A CA 1
ATOM 1982 C C . LEU A 1 255 ? -8.864 -3.400 12.525 1.00 96.31 255 LEU A C 1
ATOM 1984 O O . LEU A 1 255 ? -8.066 -4.174 13.054 1.00 96.31 255 LEU A O 1
ATOM 1988 N N . ASN A 1 256 ? -8.608 -2.749 11.396 1.00 95.69 256 ASN A N 1
ATOM 1989 C CA . ASN A 1 256 ? -7.334 -2.774 10.699 1.00 95.69 256 ASN A CA 1
ATOM 1990 C C . ASN A 1 256 ? -6.545 -1.524 11.094 1.00 95.69 256 ASN A C 1
ATOM 1992 O O . ASN A 1 256 ? -7.028 -0.395 10.962 1.00 95.69 256 ASN A O 1
ATOM 1996 N N . ILE A 1 257 ? -5.337 -1.745 11.596 1.00 94.88 257 ILE A N 1
ATOM 1997 C CA . ILE A 1 257 ? -4.449 -0.720 12.130 1.00 94.88 257 ILE A CA 1
ATOM 1998 C C . ILE A 1 257 ? -3.212 -0.666 11.246 1.00 94.88 257 ILE A C 1
ATOM 2000 O O . ILE A 1 257 ? -2.539 -1.680 11.098 1.00 94.88 257 ILE A O 1
ATOM 2004 N N . PHE A 1 258 ? -2.894 0.504 10.699 1.00 92.81 258 PHE A N 1
ATOM 2005 C CA . PHE A 1 258 ? -1.611 0.796 10.063 1.00 92.81 258 PHE A CA 1
ATOM 2006 C C . PHE A 1 258 ? -0.941 1.973 10.771 1.00 92.81 258 PHE A C 1
ATOM 2008 O O . PHE A 1 258 ? -1.518 3.059 10.880 1.00 92.81 258 PHE A O 1
ATOM 2015 N N . LEU A 1 259 ? 0.276 1.749 11.260 1.00 92.00 259 LEU A N 1
ATOM 2016 C CA . LEU A 1 259 ? 1.098 2.742 11.940 1.00 92.00 259 LEU A CA 1
ATOM 2017 C C . LEU A 1 259 ? 2.397 2.937 11.180 1.00 92.00 259 LEU A C 1
ATOM 2019 O O . LEU A 1 259 ? 3.061 1.969 10.827 1.00 92.00 259 LEU A O 1
ATOM 2023 N N . THR A 1 260 ? 2.797 4.185 10.982 1.00 89.00 260 THR A N 1
ATOM 2024 C CA . THR A 1 260 ? 4.067 4.513 10.337 1.00 89.00 260 THR A CA 1
ATOM 2025 C C . THR A 1 260 ? 4.614 5.812 10.927 1.00 89.00 260 THR A C 1
ATOM 2027 O O . THR A 1 260 ? 3.859 6.768 11.125 1.00 89.00 260 THR A O 1
ATOM 2030 N N . LYS A 1 261 ? 5.902 5.850 11.290 1.00 85.25 261 LYS A N 1
ATOM 2031 C CA . LYS A 1 261 ? 6.550 7.093 11.744 1.00 85.25 261 LYS A CA 1
ATOM 2032 C C . LYS A 1 261 ? 6.871 7.994 10.551 1.00 85.25 261 LYS A C 1
ATOM 2034 O O . LYS A 1 261 ? 7.300 7.499 9.507 1.00 85.25 261 LYS A O 1
ATOM 2039 N N . LYS A 1 262 ? 6.673 9.303 10.719 1.00 77.19 262 LYS A N 1
ATOM 2040 C CA . LYS A 1 262 ? 7.172 10.315 9.775 1.00 77.19 262 LYS A CA 1
ATOM 2041 C C . LYS A 1 262 ? 8.698 10.271 9.715 1.00 77.19 262 LYS A C 1
ATOM 2043 O O . LYS A 1 262 ? 9.334 9.899 10.704 1.00 77.19 262 LYS A O 1
ATOM 2048 N N . ILE A 1 263 ? 9.268 10.597 8.560 1.00 71.69 263 ILE A N 1
ATOM 2049 C CA . ILE A 1 263 ? 10.713 10.536 8.352 1.00 71.69 263 ILE A CA 1
ATOM 2050 C C . ILE A 1 263 ? 11.302 11.920 8.596 1.00 71.69 263 ILE A C 1
ATOM 2052 O O . ILE A 1 263 ? 11.004 12.878 7.890 1.00 71.69 263 ILE A O 1
ATOM 2056 N N . SER A 1 264 ? 12.202 12.011 9.567 1.00 63.88 264 SER A N 1
ATOM 2057 C CA . SER A 1 264 ? 13.100 13.148 9.749 1.00 63.88 264 SER A CA 1
ATOM 2058 C C . SER A 1 264 ? 14.554 12.677 9.673 1.00 63.88 264 SER A C 1
ATOM 2060 O O . SER A 1 264 ? 14.826 11.477 9.623 1.00 63.88 264 SER A O 1
ATOM 2062 N N . LYS A 1 265 ? 15.509 13.617 9.661 1.00 43.62 265 LYS A N 1
ATOM 2063 C CA . LYS A 1 265 ? 16.949 13.308 9.571 1.00 43.62 265 LYS A CA 1
ATOM 2064 C C . LYS A 1 265 ? 17.458 12.374 10.685 1.00 43.62 265 LYS A C 1
ATOM 2066 O O . LYS A 1 265 ? 18.454 11.697 10.468 1.00 43.62 265 LYS A O 1
ATOM 2071 N N . ASP A 1 266 ? 16.746 12.289 11.812 1.00 47.31 266 ASP A N 1
ATOM 2072 C CA . ASP A 1 266 ? 17.147 11.513 12.995 1.00 47.31 266 ASP A CA 1
ATOM 2073 C C . ASP A 1 266 ? 16.117 10.436 13.413 1.00 47.31 266 ASP A C 1
ATOM 2075 O O . ASP A 1 266 ? 16.364 9.662 14.340 1.00 47.31 266 ASP A O 1
ATOM 2079 N N . VAL A 1 267 ? 14.939 10.372 12.770 1.00 61.53 267 VAL A N 1
ATOM 2080 C CA . VAL A 1 267 ? 13.791 9.552 13.208 1.00 61.53 267 VAL A CA 1
ATOM 2081 C C . VAL A 1 267 ? 13.049 8.964 12.005 1.00 61.53 267 VAL A C 1
ATOM 2083 O O . VAL A 1 267 ? 12.845 9.625 10.995 1.00 61.53 267 VAL A O 1
ATOM 2086 N N . GLY A 1 268 ? 12.593 7.715 12.112 1.00 74.69 268 GLY A N 1
ATOM 2087 C CA . GLY A 1 268 ? 11.754 7.114 11.068 1.00 74.69 268 GLY A CA 1
ATOM 2088 C C . GLY A 1 268 ? 11.315 5.680 11.332 1.00 74.69 268 GLY A C 1
ATOM 2089 O O . GLY A 1 268 ? 10.393 5.206 10.682 1.00 74.69 268 GLY A O 1
ATOM 2090 N N . ASP A 1 269 ? 11.923 5.000 12.303 1.00 86.94 269 ASP A N 1
ATOM 2091 C CA . ASP A 1 269 ? 11.587 3.622 12.654 1.00 86.94 269 ASP A CA 1
ATOM 2092 C C . ASP A 1 269 ? 11.050 3.525 14.088 1.00 86.94 269 ASP A C 1
ATOM 2094 O O . ASP A 1 269 ? 11.418 4.294 14.988 1.00 86.94 269 ASP A O 1
ATOM 2098 N N . PHE A 1 270 ? 10.148 2.578 14.307 1.00 90.88 270 PHE A N 1
ATOM 2099 C CA . PHE A 1 270 ? 9.774 2.141 15.641 1.00 90.88 270 PHE A CA 1
ATOM 2100 C C . PHE A 1 270 ? 10.905 1.321 16.252 1.00 90.88 270 PHE A C 1
ATOM 2102 O O . PHE A 1 270 ? 11.549 0.537 15.556 1.00 90.88 270 PHE A O 1
ATOM 2109 N N . LYS A 1 271 ? 11.143 1.499 17.550 1.00 91.69 271 LYS A N 1
ATOM 2110 C CA . LYS A 1 271 ? 12.099 0.700 18.318 1.00 91.69 271 LYS A CA 1
ATOM 2111 C C . LYS A 1 271 ? 11.361 -0.343 19.166 1.00 91.69 271 LYS A C 1
ATOM 2113 O O . LYS A 1 271 ? 10.211 -0.110 19.540 1.00 91.69 271 LYS A O 1
ATOM 2118 N N . PRO A 1 272 ? 11.992 -1.491 19.479 1.00 94.06 272 PRO A N 1
ATOM 2119 C CA . PRO A 1 272 ? 11.415 -2.450 20.415 1.00 94.06 272 PRO A CA 1
ATOM 2120 C C . PRO A 1 272 ? 11.076 -1.771 21.748 1.00 94.06 272 PRO A C 1
ATOM 2122 O O . PRO A 1 272 ? 11.909 -1.059 22.304 1.00 94.06 272 PRO A O 1
ATOM 2125 N N . GLY A 1 273 ? 9.863 -1.990 22.252 1.00 93.88 273 GLY A N 1
ATOM 2126 C CA . GLY A 1 273 ? 9.346 -1.350 23.462 1.00 93.88 273 GLY A CA 1
ATOM 2127 C C . GLY A 1 273 ? 8.643 -0.008 23.234 1.00 93.88 273 GLY A C 1
ATOM 2128 O O . GLY A 1 273 ? 8.034 0.502 24.174 1.00 93.88 273 GLY A O 1
ATOM 2129 N N . ASP A 1 274 ? 8.662 0.552 22.017 1.00 93.31 274 ASP A N 1
ATOM 2130 C CA . ASP A 1 274 ? 7.794 1.683 21.673 1.00 93.31 274 ASP A CA 1
ATOM 2131 C C . ASP A 1 274 ? 6.321 1.271 21.857 1.00 93.31 274 ASP A C 1
ATOM 2133 O O . ASP A 1 274 ? 5.898 0.193 21.432 1.00 93.31 274 ASP A O 1
ATOM 2137 N N . VAL A 1 275 ? 5.509 2.153 22.447 1.00 93.19 275 VAL A N 1
ATOM 2138 C CA . VAL A 1 275 ? 4.068 1.923 22.628 1.00 93.19 275 VAL A CA 1
ATOM 2139 C C . VAL A 1 275 ? 3.274 3.039 21.966 1.00 93.19 275 VAL A C 1
ATOM 2141 O O . VAL A 1 275 ? 3.443 4.219 22.276 1.00 93.19 275 VAL A O 1
ATOM 2144 N N . VAL A 1 276 ? 2.357 2.664 21.075 1.00 92.88 276 VAL A N 1
ATOM 2145 C CA . VAL A 1 276 ? 1.392 3.586 20.471 1.00 92.88 276 VAL A CA 1
ATOM 2146 C C . VAL A 1 276 ? 0.019 3.337 21.079 1.00 92.88 276 VAL A C 1
ATOM 2148 O O . VAL A 1 276 ? -0.580 2.282 20.879 1.00 92.88 276 VAL A O 1
ATOM 2151 N N . ILE A 1 277 ? -0.484 4.334 21.809 1.00 93.38 277 ILE A N 1
ATOM 2152 C CA . ILE A 1 277 ? -1.825 4.314 22.402 1.00 93.38 277 ILE A CA 1
ATOM 2153 C C . ILE A 1 277 ? -2.798 5.031 21.464 1.00 93.38 277 ILE A C 1
ATOM 2155 O O . ILE A 1 277 ? -2.576 6.176 21.057 1.00 93.38 277 ILE A O 1
ATOM 2159 N N . ILE A 1 278 ? -3.894 4.356 21.138 1.00 94.25 278 ILE A N 1
ATOM 2160 C CA . ILE A 1 278 ? -4.977 4.865 20.302 1.00 94.25 278 ILE A CA 1
ATOM 2161 C C . ILE A 1 278 ? -6.238 4.884 21.157 1.00 94.25 278 ILE A C 1
ATOM 2163 O O . ILE A 1 278 ? -6.795 3.833 21.469 1.00 94.25 278 ILE A O 1
ATOM 2167 N N . LYS A 1 279 ? -6.705 6.076 21.531 1.00 93.62 279 LYS A N 1
ATOM 2168 C CA . LYS A 1 279 ? -7.979 6.207 22.247 1.00 93.62 279 LYS A CA 1
ATOM 2169 C C . LYS A 1 279 ? -9.132 6.164 21.264 1.00 93.62 279 LYS A C 1
ATOM 2171 O O . LYS A 1 279 ? -9.011 6.648 20.134 1.00 93.62 279 LYS A O 1
ATOM 2176 N N . TYR A 1 280 ? -10.253 5.609 21.688 1.00 94.12 280 TYR A N 1
ATOM 2177 C CA . TYR A 1 280 ? -11.471 5.614 20.901 1.00 94.12 280 TYR A CA 1
ATOM 2178 C C . TYR A 1 280 ? -12.682 5.873 21.786 1.00 94.12 280 TYR A C 1
ATOM 2180 O O . TYR A 1 280 ? -12.679 5.594 22.980 1.00 94.12 280 TYR A O 1
ATOM 2188 N N . TYR A 1 281 ? -13.719 6.434 21.176 1.00 91.94 281 TYR A N 1
ATOM 2189 C CA . TYR A 1 281 ? -14.958 6.786 21.849 1.00 91.94 281 TYR A CA 1
ATOM 2190 C C . TYR A 1 281 ? -16.128 6.291 21.018 1.00 91.94 281 TYR A C 1
ATOM 2192 O O . TYR A 1 281 ? -16.175 6.525 19.804 1.00 91.94 281 TYR A O 1
ATOM 2200 N N . LYS A 1 282 ? -17.089 5.645 21.676 1.00 89.56 282 LYS A N 1
ATOM 2201 C CA . LYS A 1 282 ? -18.374 5.340 21.059 1.00 89.56 282 LYS A CA 1
ATOM 2202 C C . LYS A 1 282 ? -19.117 6.653 20.808 1.00 89.56 282 LYS A C 1
ATOM 2204 O O . LYS A 1 282 ? -19.240 7.489 21.704 1.00 89.56 282 LYS A O 1
ATOM 2209 N N . LYS A 1 283 ? -19.580 6.866 19.579 1.00 86.44 283 LYS A N 1
ATOM 2210 C CA . LYS A 1 283 ? -20.451 7.992 19.247 1.00 86.44 283 LYS A CA 1
ATOM 2211 C C . LYS A 1 283 ? -21.781 7.787 19.958 1.00 86.44 283 LYS A C 1
ATOM 2213 O O . LYS A 1 283 ? -22.337 6.692 19.926 1.00 86.44 283 LYS A O 1
ATOM 2218 N N . LEU A 1 284 ? -22.281 8.850 20.578 1.00 79.81 284 LEU A N 1
ATOM 2219 C CA . LEU A 1 284 ? -23.611 8.845 21.173 1.00 79.81 284 LEU A CA 1
ATOM 2220 C C . LEU A 1 284 ? -24.639 8.601 20.070 1.00 79.81 284 LEU A C 1
ATOM 2222 O O . LEU A 1 284 ? -24.647 9.302 19.054 1.00 79.81 284 LEU A O 1
ATOM 2226 N N . SER A 1 285 ? -25.487 7.598 20.263 1.00 75.62 285 SER A N 1
ATOM 2227 C CA . SER A 1 285 ? -26.623 7.370 19.382 1.00 75.62 285 SER A CA 1
ATOM 2228 C C . SER A 1 285 ? -27.687 8.450 19.608 1.00 75.62 285 SER A C 1
ATOM 2230 O O . SER A 1 285 ? -27.716 9.126 20.638 1.00 75.62 285 SER A O 1
ATOM 2232 N N . VAL A 1 286 ? -28.615 8.601 18.659 1.00 73.50 286 VAL A N 1
ATOM 2233 C CA . VAL A 1 286 ? -29.781 9.489 18.833 1.00 73.50 286 VAL A CA 1
ATOM 2234 C C . VAL A 1 286 ? -30.596 9.088 20.070 1.00 73.50 286 VAL A C 1
ATOM 2236 O O . VAL A 1 286 ? -31.152 9.948 20.747 1.00 73.50 286 VAL A O 1
ATOM 2239 N N . ILE A 1 287 ? -30.614 7.793 20.400 1.00 76.56 287 ILE A N 1
ATOM 2240 C CA . ILE A 1 287 ? -31.289 7.263 21.587 1.00 76.56 287 ILE A CA 1
ATOM 2241 C C . ILE A 1 287 ? -30.601 7.758 22.863 1.00 76.56 287 ILE A C 1
ATOM 2243 O O . ILE A 1 287 ? -31.283 8.197 23.785 1.00 76.56 287 ILE A O 1
ATOM 2247 N N . ASP A 1 288 ? -29.268 7.790 22.890 1.00 77.81 288 ASP A N 1
ATOM 2248 C CA . ASP A 1 288 ? -28.503 8.302 24.036 1.00 77.81 288 ASP A CA 1
ATOM 2249 C C . ASP A 1 288 ? -28.708 9.814 24.248 1.00 77.81 288 ASP A C 1
ATOM 2251 O O . ASP A 1 288 ? -28.518 10.328 25.350 1.00 77.81 288 ASP A O 1
ATOM 2255 N N . LEU A 1 289 ? -29.136 10.538 23.206 1.00 81.19 289 LEU A N 1
ATOM 2256 C CA . LEU A 1 289 ? -29.456 11.967 23.262 1.00 81.19 289 LEU A CA 1
ATOM 2257 C C . LEU A 1 289 ? -30.899 12.259 23.713 1.00 81.19 289 LEU A C 1
ATOM 2259 O O . LEU A 1 289 ? -31.184 13.390 24.121 1.00 81.19 289 LEU A O 1
ATOM 2263 N N . LEU A 1 290 ? -31.805 11.271 23.689 1.00 84.00 290 LEU A N 1
ATOM 2264 C CA . LEU A 1 290 ? -33.215 11.447 24.075 1.00 84.00 290 LEU A CA 1
ATOM 2265 C C . LEU A 1 290 ? -33.401 11.986 25.503 1.00 84.00 290 LEU A C 1
ATOM 2267 O O . LEU A 1 290 ? -34.204 12.908 25.660 1.00 84.00 290 LEU A O 1
ATOM 2271 N N . PRO A 1 291 ? -32.685 11.499 26.539 1.00 86.00 291 PRO A N 1
ATOM 2272 C CA . PRO A 1 291 ? -32.835 12.027 27.894 1.00 86.00 291 PRO A CA 1
ATOM 2273 C C . PRO A 1 291 ? -32.478 13.518 27.979 1.00 86.00 291 PRO A C 1
ATOM 2275 O O . PRO A 1 291 ? -33.181 14.292 28.627 1.00 86.00 291 PRO A O 1
ATOM 2278 N N . TYR A 1 292 ? -31.426 13.943 27.272 1.00 85.94 292 TYR A N 1
ATOM 2279 C CA . TYR A 1 292 ? -30.986 15.340 27.229 1.00 85.94 292 TYR A CA 1
ATOM 2280 C C . TYR A 1 292 ? -31.978 16.233 26.474 1.00 85.94 292 TYR A C 1
ATOM 2282 O O . TYR A 1 292 ? -32.311 17.328 26.938 1.00 85.94 292 TYR A O 1
ATOM 2290 N N . ALA A 1 293 ? -32.501 15.758 25.341 1.00 85.50 293 ALA A N 1
ATOM 2291 C CA . ALA A 1 293 ? -33.558 16.442 24.600 1.00 85.50 293 ALA A CA 1
ATOM 2292 C C . ALA A 1 293 ? -34.840 16.586 25.442 1.00 85.50 293 ALA A C 1
ATOM 2294 O O . ALA A 1 293 ? -35.404 17.679 25.523 1.00 85.50 293 ALA A O 1
ATOM 2295 N N . ALA A 1 294 ? -35.259 15.519 26.131 1.00 90.12 294 ALA A N 1
ATOM 2296 C CA . ALA A 1 294 ? -36.424 15.527 27.012 1.00 90.12 294 ALA A CA 1
ATOM 2297 C C . ALA A 1 294 ? -36.246 16.506 28.183 1.00 90.12 294 ALA A C 1
ATOM 2299 O O . ALA A 1 294 ? -37.136 17.313 28.449 1.00 90.12 294 ALA A O 1
ATOM 2300 N N . ALA A 1 295 ? -35.080 16.504 28.835 1.00 91.31 295 ALA A N 1
ATOM 2301 C CA . ALA A 1 295 ? -34.774 17.436 29.919 1.00 91.31 295 ALA A CA 1
ATOM 2302 C C . ALA A 1 295 ? -34.816 18.902 29.449 1.00 91.31 295 ALA A C 1
ATOM 2304 O O . ALA A 1 295 ? -35.393 19.759 30.122 1.00 91.31 295 ALA A O 1
ATOM 2305 N N . THR A 1 296 ? -34.275 19.181 28.258 1.00 91.19 296 THR A N 1
ATOM 2306 C CA . THR A 1 296 ? -34.280 20.523 27.651 1.00 91.19 296 THR A CA 1
ATOM 2307 C C . THR A 1 296 ? -35.704 20.976 27.321 1.00 91.19 296 THR A C 1
ATOM 2309 O O . THR A 1 296 ? -36.081 22.115 27.605 1.00 91.19 296 THR A O 1
ATOM 2312 N N . PHE A 1 297 ? -36.532 20.073 26.790 1.00 93.38 297 PHE A N 1
ATOM 2313 C CA . PHE A 1 297 ? -37.939 20.339 26.494 1.00 93.38 297 PHE A CA 1
ATOM 2314 C C . PHE A 1 297 ? -38.760 20.610 27.764 1.00 93.38 297 PHE A C 1
ATOM 2316 O O . PHE A 1 297 ? -39.532 21.570 27.800 1.00 93.38 297 PHE A O 1
ATOM 2323 N N . ILE A 1 298 ? -38.556 19.827 28.831 1.00 94.44 298 ILE A N 1
ATOM 2324 C CA . ILE A 1 298 ? -39.215 20.033 30.133 1.00 94.44 298 ILE A CA 1
ATOM 2325 C C . ILE A 1 298 ? -38.823 21.389 30.728 1.00 94.44 298 ILE A C 1
ATOM 2327 O O . ILE A 1 298 ? -39.697 22.139 31.169 1.00 94.44 298 ILE A O 1
ATOM 2331 N N . ALA A 1 299 ? -37.534 21.736 30.703 1.00 92.75 299 ALA A N 1
ATOM 2332 C CA . ALA A 1 299 ? -37.055 23.030 31.184 1.00 92.75 299 ALA A CA 1
ATOM 2333 C C . ALA A 1 299 ? -37.678 24.192 30.392 1.00 92.75 299 ALA A C 1
ATOM 2335 O O . ALA A 1 299 ? -38.161 25.162 30.979 1.00 92.75 299 ALA A O 1
ATOM 2336 N N . PHE A 1 300 ? -37.751 24.068 29.066 1.00 94.06 300 PHE A N 1
ATOM 2337 C CA . PHE A 1 300 ? -38.392 25.058 28.204 1.00 94.06 300 PHE A CA 1
ATOM 2338 C C . PHE A 1 300 ? -39.889 25.228 28.521 1.00 94.06 300 PHE A C 1
ATOM 2340 O O . PHE A 1 300 ? -40.377 26.353 28.666 1.00 94.06 300 PHE A O 1
ATOM 2347 N N . LEU A 1 301 ? -40.615 24.123 28.721 1.00 93.94 301 LEU A N 1
ATOM 2348 C CA . LEU A 1 301 ? -42.018 24.130 29.150 1.00 93.94 301 LEU A CA 1
ATOM 2349 C C . LEU A 1 301 ? -42.203 24.803 30.513 1.00 93.94 301 LEU A C 1
ATOM 2351 O O . LEU A 1 301 ? -43.120 25.612 30.676 1.00 93.94 301 LEU A O 1
ATOM 2355 N N . ALA A 1 302 ? -41.323 24.517 31.474 1.00 92.06 302 ALA A N 1
ATOM 2356 C CA . ALA A 1 302 ? -41.346 25.141 32.792 1.00 92.06 302 ALA A CA 1
ATOM 2357 C C . ALA A 1 302 ? -41.161 26.665 32.700 1.00 92.06 302 ALA A C 1
ATOM 2359 O O . ALA A 1 302 ? -41.906 27.411 33.340 1.00 92.06 302 ALA A O 1
ATOM 2360 N N . VAL A 1 303 ? -40.246 27.140 31.845 1.00 93.38 303 VAL A N 1
ATOM 2361 C CA . VAL A 1 303 ? -40.044 28.575 31.583 1.00 93.38 303 VAL A CA 1
ATOM 2362 C C . VAL A 1 303 ? -41.288 29.205 30.952 1.00 93.38 303 VAL A C 1
ATOM 2364 O O . VAL A 1 303 ? -41.751 30.243 31.429 1.00 93.38 303 VAL A O 1
ATOM 2367 N N . ILE A 1 304 ? -41.891 28.576 29.936 1.00 92.44 304 ILE A N 1
ATOM 2368 C CA . ILE A 1 304 ? -43.133 29.076 29.318 1.00 92.44 304 ILE A CA 1
ATOM 2369 C C . ILE A 1 304 ? -44.258 29.178 30.353 1.00 92.44 304 ILE A C 1
ATOM 2371 O O . ILE A 1 304 ? -44.958 30.195 30.417 1.00 92.44 304 ILE A O 1
ATOM 2375 N N . LEU A 1 305 ? -44.447 28.138 31.169 1.00 90.81 305 LEU A N 1
ATOM 2376 C CA . LEU A 1 305 ? -45.472 28.113 32.211 1.00 90.81 305 LEU A CA 1
ATOM 2377 C C . LEU A 1 305 ? -45.217 29.182 33.278 1.00 90.81 305 LEU A C 1
ATOM 2379 O O . LEU A 1 305 ? -46.159 29.862 33.696 1.00 90.81 305 LEU A O 1
ATOM 2383 N N . TYR A 1 306 ? -43.959 29.383 33.674 1.00 90.19 306 TYR A N 1
ATOM 2384 C CA . TYR A 1 306 ? -43.557 30.439 34.598 1.00 90.19 306 TYR A CA 1
ATOM 2385 C C . TYR A 1 306 ? -43.867 31.834 34.034 1.00 90.19 306 TYR A C 1
ATOM 2387 O O . TYR A 1 306 ? -44.535 32.630 34.697 1.00 90.19 306 TYR A O 1
ATOM 2395 N N . VAL A 1 307 ? -43.489 32.113 32.781 1.00 87.06 307 VAL A N 1
ATOM 2396 C CA . VAL A 1 307 ? -43.777 33.391 32.105 1.00 87.06 307 VAL A CA 1
ATOM 2397 C C . VAL A 1 307 ? -45.286 33.620 31.967 1.00 87.06 307 VAL A C 1
ATOM 2399 O O . VAL A 1 307 ? -45.769 34.715 32.269 1.00 87.06 307 VAL A O 1
ATOM 2402 N N . LYS A 1 308 ? -46.063 32.597 31.577 1.00 84.56 308 LYS A N 1
ATOM 2403 C CA . LYS A 1 308 ? -47.534 32.688 31.501 1.00 84.56 308 LYS A CA 1
ATOM 2404 C C . LYS A 1 308 ? -48.166 32.970 32.867 1.00 84.56 308 LYS A C 1
ATOM 2406 O O . LYS A 1 308 ? -49.063 33.810 32.951 1.00 84.56 308 LYS A O 1
ATOM 2411 N N . ARG A 1 309 ? -47.705 32.314 33.940 1.00 81.75 309 ARG A N 1
ATOM 2412 C CA . ARG A 1 309 ? -48.177 32.578 35.313 1.00 81.75 309 ARG A CA 1
ATOM 2413 C C . ARG A 1 309 ? -47.833 33.995 35.770 1.00 81.75 309 ARG A C 1
ATOM 2415 O O . ARG A 1 309 ? -48.689 34.659 36.347 1.00 81.75 309 ARG A O 1
ATOM 2422 N N . ARG A 1 310 ? -46.628 34.487 35.467 1.00 75.88 310 ARG A N 1
ATOM 2423 C CA . ARG A 1 310 ? -46.200 35.846 35.831 1.00 75.88 310 ARG A CA 1
ATOM 2424 C C . ARG A 1 310 ? -47.004 36.917 35.087 1.00 75.88 310 ARG A C 1
ATOM 2426 O O . ARG A 1 310 ? -47.485 37.847 35.722 1.00 75.88 310 ARG A O 1
ATOM 2433 N N . LYS A 1 311 ? -47.252 36.744 33.780 1.00 70.56 311 LYS A N 1
ATOM 2434 C CA . LYS A 1 311 ? -48.143 37.636 33.009 1.00 70.56 311 LYS A CA 1
ATOM 2435 C C . LYS A 1 311 ? -49.578 37.639 33.547 1.00 70.56 311 LYS A C 1
ATOM 2437 O O . LYS A 1 311 ? -50.178 38.703 33.639 1.00 70.56 311 LYS A O 1
ATOM 2442 N N . ARG A 1 312 ? -50.119 36.482 33.952 1.00 62.53 312 ARG A N 1
ATOM 2443 C CA . ARG A 1 312 ? -51.449 36.405 34.590 1.00 62.53 312 ARG A CA 1
ATOM 2444 C C . ARG A 1 312 ? -51.512 37.118 35.946 1.00 62.53 312 ARG A C 1
ATOM 2446 O O . ARG A 1 312 ? -52.529 37.740 36.212 1.00 62.53 312 ARG A O 1
ATOM 2453 N N . LYS A 1 313 ? -50.454 37.061 36.765 1.00 56.78 313 LYS A N 1
ATOM 2454 C CA . LYS A 1 313 ? -50.363 37.829 38.024 1.00 56.78 313 LYS A CA 1
ATOM 2455 C C . LYS A 1 313 ? -50.251 39.341 37.799 1.00 56.78 313 LYS A C 1
ATOM 2457 O O . LYS A 1 313 ? -50.805 40.101 38.570 1.00 56.78 313 LYS A O 1
ATOM 2462 N N . ILE A 1 314 ? -49.577 39.787 36.738 1.00 57.22 314 ILE A N 1
ATOM 2463 C CA . ILE A 1 314 ? -49.478 41.223 36.408 1.00 57.22 314 ILE A CA 1
ATOM 2464 C C . ILE A 1 314 ? -50.820 41.777 35.887 1.00 57.22 314 ILE A C 1
ATOM 2466 O O . ILE A 1 314 ? -51.161 42.916 36.170 1.00 57.22 314 ILE A O 1
ATOM 2470 N N . LEU A 1 315 ? -51.601 40.970 35.157 1.00 51.84 315 LEU A N 1
ATOM 2471 C CA . LEU A 1 315 ? -52.929 41.343 34.634 1.00 51.84 315 LEU A CA 1
ATOM 2472 C C . LEU A 1 315 ? -54.077 41.187 35.651 1.00 51.84 315 LEU A C 1
ATOM 2474 O O . LEU A 1 315 ? -55.203 41.587 35.368 1.00 51.84 315 LEU A O 1
ATOM 2478 N N . ARG A 1 316 ? -53.808 40.591 36.814 1.00 54.12 316 ARG A N 1
ATOM 2479 C CA . ARG A 1 316 ? -54.703 40.546 37.974 1.00 54.12 316 ARG A CA 1
ATOM 2480 C C . ARG A 1 316 ? -53.891 40.944 39.209 1.00 54.12 316 ARG A C 1
ATOM 2482 O O . ARG A 1 316 ? -53.485 40.048 39.950 1.00 54.12 316 ARG A O 1
ATOM 2489 N N . PRO A 1 317 ? -53.583 42.238 39.405 1.00 50.06 317 PRO A N 1
ATOM 2490 C CA . PRO A 1 317 ? -53.161 42.681 40.722 1.00 50.06 317 PRO A CA 1
ATOM 2491 C C . PRO A 1 317 ? -54.334 42.417 41.668 1.00 50.06 317 PRO A C 1
ATOM 2493 O O . PRO A 1 317 ? -55.489 42.612 41.282 1.00 50.06 317 PRO A O 1
ATOM 2496 N N . ASP A 1 318 ? -54.043 41.875 42.845 1.00 53.94 318 ASP A N 1
ATOM 2497 C CA . ASP A 1 318 ? -55.055 41.530 43.834 1.00 53.94 318 ASP A CA 1
ATOM 2498 C C . ASP A 1 318 ? -55.987 42.729 44.062 1.00 53.94 318 ASP A C 1
ATOM 2500 O O . ASP A 1 318 ? -55.551 43.830 44.394 1.00 53.94 318 ASP A O 1
ATOM 2504 N N . SER A 1 319 ? -57.279 42.516 43.811 1.00 48.78 319 SER A N 1
ATOM 2505 C CA . SER A 1 319 ? -58.339 43.419 44.234 1.00 48.78 319 SER A CA 1
ATOM 2506 C C . SER A 1 319 ? -58.517 43.240 45.740 1.00 48.78 319 SER A C 1
ATOM 2508 O O . SER A 1 319 ? -59.285 42.379 46.177 1.00 48.78 319 SER A O 1
ATOM 2510 N N . SER A 1 320 ? -57.759 44.014 46.508 1.00 44.03 320 SER A N 1
ATOM 2511 C CA . SER A 1 320 ? -58.012 44.314 47.918 1.00 44.03 320 SER A CA 1
ATOM 2512 C C . SER A 1 320 ? -58.150 45.816 48.072 1.00 44.03 320 SER A C 1
ATOM 2514 O O . SER A 1 320 ? -57.181 46.501 47.667 1.00 44.03 320 SER A O 1
#

Mean predicted aligned error: 8.37 Å